Protein AF-0000000069048317 (afdb_homodimer)

pLDDT: mean 84.43, std 15.46, range [30.78, 97.06]

Radius of gyration: 17.24 Å; Cα contacts (8 Å, |Δi|>4): 471; chains: 2; bounding box: 39×53×49 Å

Organism: Acyrthosiphon pisum (NCBI:txid7029)

Structure (mmCIF, N/CA/C/O backbone):
data_AF-0000000069048317-model_v1
#
loop_
_entity.id
_entity.type
_entity.pdbx_description
1 polymer 'Endonuclease/exonuclease/phosphatase domain-containing protein'
#
loop_
_atom_site.group_PDB
_atom_site.id
_atom_site.type_symbol
_atom_site.label_atom_id
_atom_site.label_alt_id
_atom_site.label_comp_id
_atom_site.label_asym_id
_atom_site.label_entity_id
_atom_site.label_seq_id
_atom_site.pdbx_PDB_ins_code
_atom_site.Cartn_x
_atom_site.Cartn_y
_atom_site.Cartn_z
_atom_site.occupancy
_atom_site.B_iso_or_equiv
_atom_site.auth_seq_id
_atom_site.auth_comp_id
_atom_site.auth_asym_id
_atom_site.auth_atom_id
_atom_site.pdbx_PDB_model_num
ATOM 1 N N . MET A 1 1 ? -3.42 31.906 -7.789 1 30.78 1 MET A N 1
ATOM 2 C CA . MET A 1 1 ? -3.174 31.062 -6.625 1 30.78 1 MET A CA 1
ATOM 3 C C . MET A 1 1 ? -3.082 29.594 -7.023 1 30.78 1 MET A C 1
ATOM 5 O O . MET A 1 1 ? -4.027 29.047 -7.594 1 30.78 1 MET A O 1
ATOM 9 N N . LEU A 1 2 ? -1.95 29.141 -7.297 1 37.88 2 LEU A N 1
ATOM 10 C CA . LEU A 1 2 ? -1.742 27.797 -7.855 1 37.88 2 LEU A CA 1
ATOM 11 C C . LEU A 1 2 ? -2.385 26.734 -6.977 1 37.88 2 LEU A C 1
ATOM 13 O O . LEU A 1 2 ? -2.453 26.891 -5.754 1 37.88 2 LEU A O 1
ATOM 17 N N . PRO A 1 3 ? -3.189 26.047 -7.586 1 45 3 PRO A N 1
ATOM 18 C CA . PRO A 1 3 ? -3.869 25.047 -6.758 1 45 3 PRO A CA 1
ATOM 19 C C . PRO A 1 3 ? -2.908 24.266 -5.863 1 45 3 PRO A C 1
ATOM 21 O O . PRO A 1 3 ? -1.79 23.953 -6.277 1 45 3 PRO A O 1
ATOM 24 N N . THR A 1 4 ? -2.553 24.719 -4.703 1 49.53 4 THR A N 1
ATOM 25 C CA . THR A 1 4 ? -1.753 24.031 -3.701 1 49.53 4 THR A CA 1
ATOM 26 C C . THR A 1 4 ? -2.223 22.578 -3.543 1 49.53 4 THR A C 1
ATOM 28 O O . THR A 1 4 ? -3.424 22.328 -3.453 1 49.53 4 THR A O 1
ATOM 31 N N . PRO A 1 5 ? -1.357 21.734 -3.982 1 54.03 5 PRO A N 1
ATOM 32 C CA . PRO A 1 5 ? -1.819 20.359 -3.795 1 54.03 5 PRO A CA 1
ATOM 33 C C . PRO A 1 5 ? -2.506 20.141 -2.449 1 54.03 5 PRO A C 1
ATOM 35 O O . PRO A 1 5 ? -2.09 20.719 -1.44 1 54.03 5 PRO A O 1
ATOM 38 N N . GLN A 1 6 ? -3.768 19.719 -2.453 1 61.25 6 GLN A N 1
ATOM 39 C CA . GLN A 1 6 ? -4.684 19.812 -1.321 1 61.25 6 GLN A CA 1
ATOM 40 C C . GLN A 1 6 ? -4.352 18.75 -0.263 1 61.25 6 GLN A C 1
ATOM 42 O O . GLN A 1 6 ? -4.574 18.984 0.929 1 61.25 6 GLN A O 1
ATOM 47 N N . CYS A 1 7 ? -3.662 17.547 -0.736 1 73.31 7 CYS A N 1
ATOM 48 C CA . CYS A 1 7 ? -3.422 16.562 0.317 1 73.31 7 CYS A CA 1
ATOM 49 C C . CYS A 1 7 ? -2.238 15.672 -0.03 1 73.31 7 CYS A C 1
ATOM 51 O O . CYS A 1 7 ? -1.955 15.438 -1.206 1 73.31 7 CYS A O 1
ATOM 53 N N . PRO A 1 8 ? -1.412 15.406 0.963 1 83.31 8 PRO A N 1
ATOM 54 C CA . PRO A 1 8 ? -0.401 14.383 0.702 1 83.31 8 PRO A CA 1
ATOM 55 C C . PRO A 1 8 ? -0.992 13.109 0.092 1 83.31 8 PRO A C 1
ATOM 57 O O . PRO A 1 8 ? -2.123 12.734 0.413 1 83.31 8 PRO A O 1
ATOM 60 N N . THR A 1 9 ? -0.232 12.555 -0.862 1 90.31 9 THR A N 1
ATOM 61 C CA . THR A 1 9 ? -0.657 11.32 -1.502 1 90.31 9 THR A CA 1
ATOM 62 C C . THR A 1 9 ? 0.392 10.227 -1.314 1 90.31 9 THR A C 1
ATOM 64 O O . THR A 1 9 ? 1.592 10.484 -1.439 1 90.31 9 THR A O 1
ATOM 67 N N . VAL A 1 10 ? -0.041 9.047 -1.052 1 92.62 10 VAL A N 1
ATOM 68 C CA . VAL A 1 10 ? 0.79 7.848 -0.959 1 92.62 10 VAL A CA 1
ATOM 69 C C . VAL A 1 10 ? 0.433 6.883 -2.088 1 92.62 10 VAL A C 1
ATOM 71 O O . VAL A 1 10 ? -0.739 6.551 -2.283 1 92.62 10 VAL A O 1
ATOM 74 N N . TYR A 1 11 ? 1.408 6.48 -2.871 1 93.88 11 TYR A N 1
ATOM 75 C CA . TYR A 1 11 ? 1.241 5.469 -3.908 1 93.88 11 TYR A CA 1
ATOM 76 C C . TYR A 1 11 ? 1.805 4.125 -3.457 1 93.88 11 TYR A C 1
ATOM 78 O O . TYR A 1 11 ? 2.973 4.035 -3.072 1 93.88 11 TYR A O 1
ATOM 86 N N . VAL A 1 12 ? 0.953 3.178 -3.506 1 94.94 12 VAL A N 1
ATOM 87 C CA . VAL A 1 12 ? 1.392 1.88 -3.002 1 94.94 12 VAL A CA 1
ATOM 88 C C . VAL A 1 12 ? 0.921 0.773 -3.943 1 94.94 12 VAL A C 1
ATOM 90 O O . VAL A 1 12 ? -0.106 0.912 -4.609 1 94.94 12 VAL A O 1
ATOM 93 N N . GLY A 1 13 ? 1.701 -0.377 -3.898 1 92.25 13 GLY A N 1
ATOM 94 C CA . GLY A 1 13 ? 1.271 -1.545 -4.648 1 92.25 13 GLY A CA 1
ATOM 95 C C . GLY A 1 13 ? 2.408 -2.49 -4.984 1 92.25 13 GLY A C 1
ATOM 96 O O . GLY A 1 13 ? 3.568 -2.211 -4.672 1 92.25 13 GLY A O 1
ATOM 97 N N . ASP A 1 14 ? 2.002 -3.598 -5.488 1 91 14 ASP A N 1
ATOM 98 C CA . ASP A 1 14 ? 2.957 -4.535 -6.07 1 91 14 ASP A CA 1
ATOM 99 C C . ASP A 1 14 ? 3.344 -4.121 -7.488 1 91 14 ASP A C 1
ATOM 101 O O . ASP A 1 14 ? 2.613 -4.395 -8.438 1 91 14 ASP A O 1
ATOM 105 N N . PHE A 1 15 ? 4.41 -3.512 -7.707 1 91.69 15 PHE A N 1
ATOM 106 C CA . PHE A 1 15 ? 4.824 -2.971 -8.992 1 91.69 15 PHE A CA 1
ATOM 107 C C . PHE A 1 15 ? 5.613 -4.004 -9.789 1 91.69 15 PHE A C 1
ATOM 109 O O . PHE A 1 15 ? 5.77 -3.873 -11.008 1 91.69 15 PHE A O 1
ATOM 116 N N . ASN A 1 16 ? 6.145 -4.961 -9.117 1 89.75 16 ASN A N 1
ATOM 117 C CA . ASN A 1 16 ? 6.973 -5.988 -9.742 1 89.75 16 ASN A CA 1
ATOM 118 C C . ASN A 1 16 ? 8.055 -5.375 -10.625 1 89.75 16 ASN A C 1
ATOM 120 O O . ASN A 1 16 ? 8.273 -5.828 -11.75 1 89.75 16 ASN A O 1
ATOM 124 N N . SER A 1 17 ? 8.602 -4.34 -10.195 1 93.38 17 SER A N 1
ATOM 125 C CA . SER A 1 17 ? 9.68 -3.619 -10.859 1 93.38 17 SER A CA 1
ATOM 126 C C . SER A 1 17 ? 11.008 -3.811 -10.133 1 93.38 17 SER A C 1
ATOM 128 O O . SER A 1 17 ? 11.07 -3.719 -8.906 1 93.38 17 SER A O 1
ATOM 130 N N . HIS A 1 18 ? 11.992 -4.066 -10.938 1 95.25 18 HIS A N 1
ATOM 131 C CA . HIS A 1 18 ? 13.289 -4.301 -10.32 1 95.25 18 HIS A CA 1
ATOM 132 C C . HIS A 1 18 ? 14.203 -3.092 -10.477 1 95.25 18 HIS A C 1
ATOM 134 O O . HIS A 1 18 ? 14.328 -2.543 -11.578 1 95.25 18 HIS A O 1
ATOM 140 N N . SER A 1 19 ? 14.844 -2.666 -9.375 1 97.06 19 SER A N 1
ATOM 141 C CA . SER A 1 19 ? 15.805 -1.565 -9.359 1 97.06 19 SER A CA 1
ATOM 142 C C . SER A 1 19 ? 16.781 -1.7 -8.195 1 97.06 19 SER A C 1
ATOM 144 O O . SER A 1 19 ? 16.406 -2.162 -7.113 1 97.06 19 SER A O 1
ATOM 146 N N . THR A 1 20 ? 17.938 -1.242 -8.398 1 96.69 20 THR A N 1
ATOM 147 C CA . THR A 1 20 ? 18.922 -1.221 -7.32 1 96.69 20 THR A CA 1
ATOM 148 C C . THR A 1 20 ? 18.531 -0.203 -6.254 1 96.69 20 THR A C 1
ATOM 150 O O . THR A 1 20 ? 18.984 -0.286 -5.109 1 96.69 20 THR A O 1
ATOM 153 N N . ASN A 1 21 ? 17.672 0.688 -6.621 1 96 21 ASN A N 1
ATOM 154 C CA . ASN A 1 21 ? 17.219 1.71 -5.688 1 96 21 ASN A CA 1
ATOM 155 C C . ASN A 1 21 ? 16.391 1.103 -4.559 1 96 21 ASN A C 1
ATOM 157 O O . ASN A 1 21 ? 16.203 1.726 -3.51 1 96 21 ASN A O 1
ATOM 161 N N . TRP A 1 22 ? 15.859 -0.033 -4.863 1 97.06 22 TRP A N 1
ATOM 162 C CA . TRP A 1 22 ? 15.117 -0.686 -3.795 1 97.06 22 TRP A CA 1
ATOM 163 C C . TRP A 1 22 ? 15.516 -2.15 -3.664 1 97.06 22 TRP A C 1
ATOM 165 O O . TRP A 1 22 ? 14.664 -3.027 -3.527 1 97.06 22 TRP A O 1
ATOM 175 N N . GLY A 1 23 ? 16.734 -2.434 -3.75 1 95.06 23 GLY A N 1
ATOM 176 C CA . GLY A 1 23 ? 17.344 -3.619 -3.174 1 95.06 23 GLY A CA 1
ATOM 177 C C . GLY A 1 23 ? 17.625 -4.703 -4.195 1 95.06 23 GLY A C 1
ATOM 178 O O . GLY A 1 23 ? 18.203 -5.738 -3.867 1 95.06 23 GLY A O 1
ATOM 179 N N . TYR A 1 24 ? 17.219 -4.535 -5.422 1 95.81 24 TYR A N 1
ATOM 180 C CA . TYR A 1 24 ? 17.562 -5.539 -6.426 1 95.81 24 TYR A CA 1
ATOM 181 C C . TYR A 1 24 ? 19 -5.367 -6.91 1 95.81 24 TYR A C 1
ATOM 183 O O . TYR A 1 24 ? 19.562 -4.281 -6.805 1 95.81 24 TYR A O 1
ATOM 191 N N . THR A 1 25 ? 19.516 -6.504 -7.426 1 95.19 25 THR A N 1
ATOM 192 C CA . THR A 1 25 ? 20.891 -6.469 -7.918 1 95.19 25 THR A CA 1
ATOM 193 C C . THR A 1 25 ? 20.938 -5.977 -9.359 1 95.19 25 THR A C 1
ATOM 195 O O . THR A 1 25 ? 21.984 -5.566 -9.852 1 95.19 25 THR A O 1
ATOM 198 N N . THR A 1 26 ? 19.781 -6.047 -10.031 1 95.38 26 THR A N 1
ATOM 199 C CA . THR A 1 26 ? 19.688 -5.629 -11.422 1 95.38 26 THR A CA 1
ATOM 200 C C . THR A 1 26 ? 18.5 -4.688 -11.625 1 95.38 26 THR A C 1
ATOM 202 O O . THR A 1 26 ? 17.609 -4.609 -10.781 1 95.38 26 THR A O 1
ATOM 205 N N . GLU A 1 27 ? 18.656 -3.967 -12.781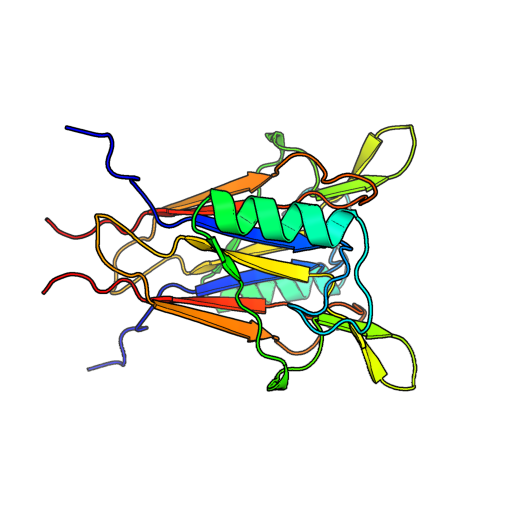 1 95.5 27 GLU A N 1
ATOM 206 C CA . GLU A 1 27 ? 17.547 -3.107 -13.211 1 95.5 27 GLU A CA 1
ATOM 207 C C . GLU A 1 27 ? 16.75 -3.754 -14.336 1 95.5 27 GLU A C 1
ATOM 209 O O . GLU A 1 27 ? 17.312 -4.469 -15.172 1 95.5 27 GLU A O 1
ATOM 214 N N . ASN A 1 28 ? 15.445 -3.588 -14.266 1 94.81 28 ASN A N 1
ATOM 215 C CA . ASN A 1 28 ? 14.664 -3.852 -15.469 1 94.81 28 ASN A CA 1
ATOM 216 C C . ASN A 1 28 ? 13.984 -2.584 -15.992 1 94.81 28 ASN A C 1
ATOM 218 O O . ASN A 1 28 ? 14.062 -1.531 -15.352 1 94.81 28 ASN A O 1
ATOM 222 N N . GLU A 1 29 ? 13.469 -2.672 -17.188 1 93.88 29 GLU A N 1
ATOM 223 C CA . GLU A 1 29 ? 12.867 -1.506 -17.828 1 93.88 29 GLU A CA 1
ATOM 224 C C . GLU A 1 29 ? 11.758 -0.914 -16.953 1 93.88 29 GLU A C 1
ATOM 226 O O . GLU A 1 29 ? 11.641 0.308 -16.828 1 93.88 29 GLU A O 1
ATOM 231 N N . ASP A 1 30 ? 10.984 -1.747 -16.375 1 93.06 30 ASP A N 1
ATOM 232 C CA . ASP A 1 30 ? 9.891 -1.291 -15.539 1 93.06 30 ASP A CA 1
ATOM 233 C C . ASP A 1 30 ? 10.406 -0.523 -14.32 1 93.06 30 ASP A C 1
ATOM 235 O O . ASP A 1 30 ? 9.828 0.491 -13.93 1 93.06 30 ASP A O 1
ATOM 239 N N . GLY A 1 31 ? 11.453 -1.013 -13.742 1 95.12 31 GLY A N 1
ATOM 240 C CA . GLY A 1 31 ? 12.062 -0.32 -12.617 1 95.12 31 GLY A CA 1
ATOM 241 C C . GLY A 1 31 ? 12.578 1.06 -12.977 1 95.12 31 GLY A C 1
ATOM 242 O O . GLY A 1 31 ? 12.383 2.02 -12.227 1 95.12 31 GLY A O 1
ATOM 243 N N . GLU A 1 32 ? 13.203 1.118 -14.117 1 95.69 32 GLU A N 1
ATOM 244 C CA . GLU A 1 32 ? 13.719 2.4 -14.586 1 95.69 32 GLU A CA 1
ATOM 245 C C . GLU A 1 32 ? 12.586 3.4 -14.82 1 95.69 32 GLU A C 1
ATOM 247 O O . GLU A 1 32 ? 12.688 4.562 -14.43 1 95.69 32 GLU A O 1
ATOM 252 N N . ARG A 1 33 ? 11.594 2.939 -15.383 1 93.5 33 ARG A N 1
ATOM 253 C CA . ARG A 1 33 ? 10.445 3.799 -15.672 1 93.5 33 ARG A CA 1
ATOM 254 C C . ARG A 1 33 ? 9.773 4.258 -14.391 1 93.5 33 ARG A C 1
ATOM 256 O O . ARG A 1 33 ? 9.391 5.426 -14.266 1 93.5 33 ARG A O 1
ATOM 263 N N . LEU A 1 34 ? 9.633 3.297 -13.531 1 94.12 34 LEU A N 1
ATOM 264 C CA . LEU A 1 34 ? 8.984 3.615 -12.266 1 94.12 34 LEU A CA 1
ATOM 265 C C . LEU A 1 34 ? 9.797 4.648 -11.484 1 94.12 34 LEU A C 1
ATOM 267 O O . LEU A 1 34 ? 9.234 5.594 -10.93 1 94.12 34 LEU A O 1
ATOM 271 N N . PHE A 1 35 ? 11.078 4.504 -11.453 1 95.69 35 PHE A N 1
ATOM 272 C CA . PHE A 1 35 ? 11.93 5.445 -10.742 1 95.69 35 PHE A CA 1
ATOM 273 C C . PHE A 1 35 ? 11.883 6.824 -11.391 1 95.69 35 PHE A C 1
ATOM 275 O O . PHE A 1 35 ? 11.812 7.84 -10.703 1 95.69 35 PHE A O 1
ATOM 282 N N . SER A 1 36 ? 11.938 6.84 -12.656 1 95 36 SER A N 1
ATOM 283 C CA . SER A 1 36 ? 11.828 8.102 -13.383 1 95 36 SER A CA 1
ATOM 284 C C . SER A 1 36 ? 10.5 8.789 -13.117 1 95 36 SER A C 1
ATOM 286 O O . SER A 1 36 ? 10.453 10 -12.906 1 95 36 SER A O 1
ATOM 288 N N . TRP A 1 37 ? 9.438 7.977 -13.188 1 93.12 37 TRP A N 1
ATOM 289 C CA . TRP A 1 37 ? 8.109 8.508 -12.891 1 93.12 37 TRP A CA 1
ATOM 290 C C . TRP A 1 37 ? 8.07 9.125 -11.5 1 93.12 37 TRP A C 1
ATOM 292 O O . TRP A 1 37 ? 7.555 10.234 -11.32 1 93.12 37 TRP A O 1
ATOM 302 N N . ALA A 1 38 ? 8.586 8.477 -10.508 1 94.12 38 ALA A N 1
ATOM 303 C CA . ALA A 1 38 ? 8.602 8.969 -9.133 1 94.12 38 ALA A CA 1
ATOM 304 C C . ALA A 1 38 ? 9.391 10.273 -9.031 1 94.12 38 ALA A C 1
ATOM 306 O O . ALA A 1 38 ? 8.969 11.211 -8.359 1 94.12 38 ALA A O 1
ATOM 307 N N . THR A 1 39 ? 10.492 10.305 -9.711 1 93.31 39 THR A N 1
ATOM 308 C CA . THR A 1 39 ? 11.359 11.477 -9.688 1 93.31 39 THR A CA 1
ATOM 309 C C . THR A 1 39 ? 10.672 12.672 -10.344 1 93.31 39 THR A C 1
ATOM 311 O O . THR A 1 39 ? 10.641 13.766 -9.773 1 93.31 39 THR A O 1
ATOM 314 N N . LEU A 1 40 ? 10.117 12.414 -11.438 1 92.12 40 LEU A N 1
ATOM 315 C CA . LEU A 1 40 ? 9.445 13.469 -12.195 1 92.12 40 LEU A CA 1
ATOM 316 C C . LEU A 1 40 ? 8.273 14.039 -11.406 1 92.12 40 LEU A C 1
ATOM 318 O O . LEU A 1 40 ? 7.992 15.234 -11.484 1 92.12 40 LEU A O 1
ATOM 322 N N . ASN A 1 41 ? 7.609 13.242 -10.633 1 89.44 41 ASN A N 1
ATOM 323 C CA . ASN A 1 41 ? 6.438 13.664 -9.875 1 89.44 41 ASN A CA 1
ATOM 324 C C . ASN A 1 41 ? 6.805 14.062 -8.453 1 89.44 41 ASN A C 1
ATOM 326 O O . ASN A 1 41 ? 5.926 14.273 -7.613 1 89.44 41 ASN A O 1
ATOM 330 N N . ARG A 1 42 ? 8.078 14.133 -8.117 1 88.44 42 ARG A N 1
ATOM 331 C CA . ARG A 1 42 ? 8.594 14.578 -6.824 1 88.44 42 ARG A CA 1
ATOM 332 C C . ARG A 1 42 ? 8.07 13.695 -5.695 1 88.44 42 ARG A C 1
ATOM 334 O O . ARG A 1 42 ? 7.625 14.203 -4.66 1 88.44 42 ARG A O 1
ATOM 341 N N . LEU A 1 43 ? 8.125 12.383 -5.992 1 92.69 43 LEU A N 1
ATOM 342 C CA . LEU A 1 43 ? 7.719 11.398 -4.988 1 92.69 43 LEU A CA 1
ATOM 343 C C . LEU A 1 43 ? 8.938 10.805 -4.293 1 92.69 43 LEU A C 1
ATOM 345 O O . LEU A 1 43 ? 9.969 10.562 -4.93 1 92.69 43 LEU A O 1
ATOM 349 N N . HIS A 1 44 ? 8.773 10.609 -3.053 1 93.88 44 HIS A N 1
ATOM 350 C CA . HIS A 1 44 ? 9.828 9.984 -2.262 1 93.88 44 HIS A CA 1
ATOM 351 C C . HIS A 1 44 ? 9.562 8.5 -2.061 1 93.88 44 HIS A C 1
ATOM 353 O O . HIS A 1 44 ? 8.469 8.109 -1.645 1 93.88 44 HIS A O 1
ATOM 359 N N . LEU A 1 45 ? 10.516 7.703 -2.434 1 96.12 45 LEU A N 1
ATOM 360 C CA . LEU A 1 45 ? 10.445 6.262 -2.221 1 96.12 45 LEU A CA 1
ATOM 361 C C . LEU A 1 45 ? 10.719 5.914 -0.761 1 96.12 45 LEU A C 1
ATOM 363 O O . LEU A 1 45 ? 11.75 6.305 -0.208 1 96.12 45 LEU A O 1
ATOM 367 N N . LEU A 1 46 ? 9.797 5.203 -0.157 1 95.06 46 LEU A N 1
ATOM 368 C CA . LEU A 1 46 ? 10.008 4.703 1.197 1 95.06 46 LEU A CA 1
ATOM 369 C C . LEU A 1 46 ? 10.648 3.316 1.174 1 95.06 46 LEU A C 1
ATOM 371 O O . LEU A 1 46 ? 9.938 2.307 1.09 1 95.06 46 LEU A O 1
ATOM 375 N N . TYR A 1 47 ? 11.922 3.293 1.213 1 95.88 47 TYR A N 1
ATOM 376 C CA . TYR A 1 47 ? 12.672 2.041 1.19 1 95.88 47 TYR A CA 1
ATOM 377 C C . TYR A 1 47 ? 13.82 2.074 2.189 1 95.88 47 TYR A C 1
ATOM 379 O O . TYR A 1 47 ? 14.586 3.037 2.229 1 95.88 47 TYR A O 1
ATOM 387 N N . ASP A 1 48 ? 13.852 1.122 3.012 1 95.62 48 ASP A N 1
ATOM 388 C CA . ASP A 1 48 ? 14.922 0.905 3.977 1 95.62 48 ASP A CA 1
ATOM 389 C C . ASP A 1 48 ? 15.445 -0.528 3.904 1 95.62 48 ASP A C 1
ATOM 391 O O . ASP A 1 48 ? 14.766 -1.464 4.324 1 95.62 48 ASP A O 1
ATOM 395 N N . ALA A 1 49 ? 16.641 -0.74 3.418 1 93.88 49 ALA A N 1
ATOM 396 C CA . ALA A 1 49 ? 17.234 -2.061 3.213 1 93.88 49 ALA A CA 1
ATOM 397 C C . ALA A 1 49 ? 17.328 -2.83 4.527 1 93.88 49 ALA A C 1
ATOM 399 O O . ALA A 1 49 ? 17.312 -4.062 4.535 1 93.88 49 ALA A O 1
ATOM 400 N N . LYS A 1 50 ? 17.375 -2.119 5.578 1 95.12 50 LYS A N 1
ATOM 401 C CA . LYS A 1 50 ? 17.531 -2.754 6.887 1 95.12 50 LYS A CA 1
ATOM 402 C C . LYS A 1 50 ? 16.281 -3.525 7.281 1 95.12 50 LYS A C 1
ATOM 404 O O . LYS A 1 50 ? 16.328 -4.391 8.164 1 95.12 50 LYS A O 1
ATOM 409 N N . GLN A 1 51 ? 15.203 -3.217 6.66 1 94.75 51 GLN A N 1
ATOM 410 C CA . GLN A 1 51 ? 13.938 -3.832 7.051 1 94.75 51 GLN A CA 1
ATOM 411 C C . GLN A 1 51 ? 13.695 -5.125 6.273 1 94.75 51 GLN A C 1
ATOM 413 O O . GLN A 1 51 ? 12.742 -5.852 6.555 1 94.75 51 GLN A O 1
ATOM 418 N N . GLY A 1 52 ? 14.492 -5.391 5.266 1 91.38 52 GLY A N 1
ATOM 419 C CA . GLY A 1 52 ? 14.266 -6.562 4.434 1 91.38 52 GLY A CA 1
ATOM 420 C C . GLY A 1 52 ? 13.266 -6.32 3.322 1 91.38 52 GLY A C 1
ATOM 421 O O . GLY A 1 52 ? 12.969 -5.172 2.988 1 91.38 52 GLY A O 1
ATOM 422 N N . GLY A 1 53 ? 12.773 -7.395 2.689 1 93 53 GLY A N 1
ATOM 423 C CA . GLY A 1 53 ? 11.875 -7.293 1.553 1 93 53 GLY A CA 1
ATOM 424 C C . GLY A 1 53 ? 10.414 -7.453 1.931 1 93 53 GLY A C 1
ATOM 425 O O . GLY A 1 53 ? 10.102 -7.863 3.051 1 93 53 GLY A O 1
ATOM 426 N N . THR A 1 54 ? 9.586 -7.09 1.046 1 93.75 54 THR A N 1
ATOM 427 C CA . THR A 1 54 ? 8.148 -7.156 1.281 1 93.75 54 THR A CA 1
ATOM 428 C C . THR A 1 54 ? 7.586 -8.492 0.812 1 93.75 54 THR A C 1
ATOM 430 O O . THR A 1 54 ? 6.418 -8.797 1.059 1 93.75 54 THR A O 1
ATOM 433 N N . PHE A 1 55 ? 8.359 -9.219 0.123 1 92.31 55 PHE A N 1
ATOM 434 C CA . PHE A 1 55 ? 7.984 -10.547 -0.347 1 92.31 55 PHE A CA 1
ATOM 435 C C . PHE A 1 55 ? 9.047 -11.57 0.026 1 92.31 55 PHE A C 1
ATOM 437 O O . PHE A 1 55 ? 10.234 -11.383 -0.276 1 92.31 55 PHE A O 1
ATOM 444 N N . VAL A 1 56 ? 8.656 -12.609 0.641 1 87.94 56 VAL A N 1
ATOM 445 C CA . VAL A 1 56 ? 9.625 -13.617 1.079 1 87.94 56 VAL A CA 1
ATOM 446 C C . VAL A 1 56 ? 9.297 -14.961 0.43 1 87.94 56 VAL A C 1
ATOM 448 O O . VAL A 1 56 ? 8.18 -15.469 0.562 1 87.94 56 VAL A O 1
ATOM 451 N N . PHE A 1 57 ? 10.312 -15.375 -0.339 1 80.25 57 PHE A N 1
ATOM 452 C CA . PHE A 1 57 ? 10.133 -16.656 -1.021 1 80.25 57 PHE A CA 1
ATOM 453 C C . PHE A 1 57 ? 10.844 -17.781 -0.27 1 80.25 57 PHE A C 1
ATOM 455 O O . PHE A 1 57 ? 12.008 -17.641 0.099 1 80.25 57 PHE A O 1
ATOM 462 N N . GLY A 1 58 ? 10.172 -18.875 -0.283 1 70.94 58 GLY A N 1
ATOM 463 C CA . GLY A 1 58 ? 10.727 -20.172 0.065 1 70.94 58 GLY A CA 1
ATOM 464 C C . GLY A 1 58 ? 11.242 -20.25 1.489 1 70.94 58 GLY A C 1
ATOM 465 O O . GLY A 1 58 ? 11.109 -19.281 2.25 1 70.94 58 GLY A O 1
ATOM 466 N N . ARG A 1 59 ? 11.82 -21.391 1.764 1 65 59 ARG A N 1
ATOM 467 C CA . ARG A 1 59 ? 12.375 -21.828 3.047 1 65 59 ARG A CA 1
ATOM 468 C C . ARG A 1 59 ? 13.641 -21.047 3.385 1 65 59 ARG A C 1
ATOM 470 O O . ARG A 1 59 ? 13.938 -20.812 4.559 1 65 59 ARG A O 1
ATOM 477 N N . TRP A 1 60 ? 14.219 -20.547 2.27 1 66.19 60 TRP A N 1
ATOM 478 C CA . TRP A 1 60 ? 15.523 -19.953 2.535 1 66.19 60 TRP A CA 1
ATOM 479 C C . TRP A 1 60 ? 15.375 -18.469 2.889 1 66.19 60 TRP A C 1
ATOM 481 O O . TRP A 1 60 ? 16.359 -17.812 3.244 1 66.19 60 TRP A O 1
ATOM 491 N N . GLY A 1 61 ? 14.25 -17.922 2.754 1 72.25 61 GLY A N 1
ATOM 492 C CA . GLY A 1 61 ? 13.992 -16.594 3.271 1 72.25 61 GLY A CA 1
ATOM 493 C C . GLY A 1 61 ? 14.43 -15.492 2.328 1 72.25 61 GLY A C 1
ATOM 494 O O . GLY A 1 61 ? 14.844 -14.414 2.771 1 72.25 61 GLY A O 1
ATOM 495 N N . ILE A 1 62 ? 14.68 -15.914 0.971 1 83.81 62 ILE A N 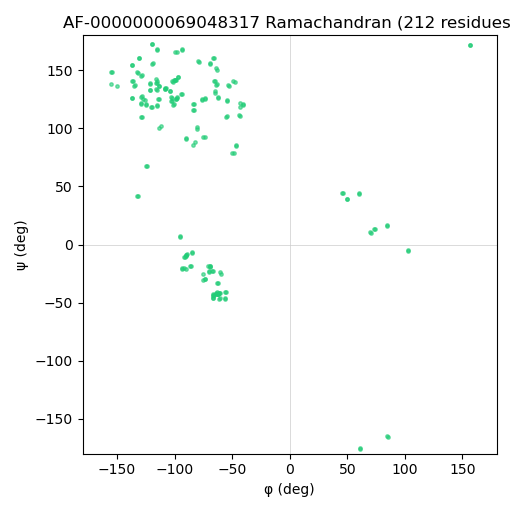1
ATOM 496 C CA . ILE A 1 62 ? 15.047 -14.852 0.044 1 83.81 62 ILE A CA 1
ATOM 497 C C . ILE A 1 62 ? 13.898 -13.852 -0.078 1 83.81 62 ILE A C 1
ATOM 499 O O . ILE A 1 62 ? 12.75 -14.242 -0.302 1 83.81 62 ILE A O 1
ATOM 503 N N . ALA A 1 63 ? 14.336 -12.57 0.185 1 90.81 63 ALA A N 1
ATOM 504 C CA . ALA A 1 63 ? 13.305 -11.531 0.206 1 90.81 63 ALA A CA 1
ATOM 505 C C . ALA A 1 63 ? 13.516 -10.523 -0.919 1 90.81 63 ALA A C 1
ATOM 507 O O . ALA A 1 63 ? 14.656 -10.172 -1.241 1 90.81 63 ALA A O 1
ATOM 508 N N . THR A 1 64 ? 12.492 -10.195 -1.626 1 93.38 64 THR A N 1
ATOM 509 C CA . THR A 1 64 ? 12.492 -9.125 -2.617 1 93.38 64 THR A CA 1
ATOM 510 C C . THR A 1 64 ? 11.477 -8.047 -2.25 1 93.38 64 THR A C 1
ATOM 512 O O . THR A 1 64 ? 10.758 -8.18 -1.26 1 93.38 64 THR A O 1
ATOM 515 N N . THR A 1 65 ? 11.531 -6.965 -3.031 1 94.19 65 THR A N 1
ATOM 516 C CA . THR A 1 65 ? 10.695 -5.828 -2.67 1 94.19 65 THR A CA 1
ATOM 517 C C . THR A 1 65 ? 9.789 -5.43 -3.834 1 94.19 65 THR A C 1
ATOM 519 O O . THR A 1 65 ? 9.906 -4.324 -4.363 1 94.19 65 THR A O 1
ATOM 522 N N . PRO A 1 66 ? 8.883 -6.262 -4.156 1 92.81 66 PRO A N 1
ATOM 523 C CA . PRO A 1 66 ? 7.973 -5.883 -5.242 1 92.81 66 PRO A CA 1
ATOM 524 C C . PRO A 1 66 ? 6.961 -4.82 -4.824 1 92.81 66 PRO A C 1
ATOM 526 O O . PRO A 1 66 ? 6.465 -4.07 -5.668 1 92.81 66 PRO A O 1
ATOM 529 N N . ASP A 1 67 ? 6.598 -4.828 -3.527 1 93 67 ASP A N 1
ATOM 530 C CA . ASP A 1 67 ? 5.676 -3.84 -2.98 1 93 67 ASP A CA 1
ATOM 531 C C . ASP A 1 67 ? 6.406 -2.553 -2.607 1 93 67 ASP A C 1
ATOM 533 O O . ASP A 1 67 ? 7.293 -2.562 -1.749 1 93 67 ASP A O 1
ATOM 537 N N . LEU A 1 68 ? 6.043 -1.491 -3.299 1 95.38 68 LEU A N 1
ATOM 538 C CA . LEU A 1 68 ? 6.73 -0.222 -3.08 1 95.38 68 LEU A CA 1
ATOM 539 C C . LEU A 1 68 ? 5.75 0.847 -2.6 1 95.38 68 LEU A C 1
ATOM 541 O O . LEU A 1 68 ? 4.543 0.726 -2.807 1 95.38 68 LEU A O 1
ATOM 545 N N . CYS A 1 69 ? 6.305 1.813 -1.921 1 95.94 69 CYS A N 1
ATOM 546 C CA . CYS A 1 69 ? 5.57 2.967 -1.419 1 95.94 69 CYS A CA 1
ATOM 547 C C . CYS A 1 69 ? 6.258 4.27 -1.813 1 95.94 69 CYS A C 1
ATOM 549 O O . CYS A 1 69 ? 7.445 4.453 -1.54 1 95.94 69 CYS A O 1
ATOM 551 N N . PHE A 1 70 ? 5.559 5.078 -2.504 1 95.12 70 PHE A N 1
ATOM 552 C CA . PHE A 1 70 ? 6.008 6.422 -2.854 1 95.12 70 PHE A CA 1
ATOM 553 C C . PHE A 1 70 ? 5.113 7.477 -2.215 1 95.12 70 PHE A C 1
ATOM 555 O O . PHE A 1 70 ? 3.891 7.316 -2.166 1 95.12 70 PHE A O 1
ATOM 562 N N . VAL A 1 71 ? 5.691 8.531 -1.707 1 93 71 VAL A N 1
ATOM 563 C CA . VAL A 1 71 ? 4.91 9.539 -1.009 1 93 71 VAL A CA 1
ATOM 564 C C . VAL A 1 71 ? 5.285 10.93 -1.521 1 93 71 VAL A C 1
ATOM 566 O O . VAL A 1 71 ? 6.438 11.172 -1.885 1 93 71 VAL A O 1
ATOM 569 N N . THR A 1 72 ? 4.238 11.805 -1.494 1 89.56 72 THR A N 1
ATOM 570 C CA . THR A 1 72 ? 4.547 13.203 -1.785 1 89.56 72 THR A CA 1
ATOM 571 C C . THR A 1 72 ? 5.449 13.797 -0.707 1 89.56 72 THR A C 1
ATOM 573 O O . THR A 1 72 ? 5.293 13.492 0.477 1 89.56 72 THR A O 1
ATOM 576 N N . THR A 1 73 ? 6.367 14.594 -1.118 1 77.69 73 THR A N 1
ATOM 577 C CA . THR A 1 73 ? 7.391 15.102 -0.211 1 77.69 73 THR A CA 1
ATOM 578 C C . THR A 1 73 ? 6.977 16.453 0.371 1 77.69 73 THR A C 1
ATOM 580 O O . THR A 1 73 ? 7.52 16.875 1.392 1 77.69 73 THR A O 1
ATOM 583 N N . TYR A 1 74 ? 6.07 17.156 -0.289 1 75.5 74 TYR A N 1
ATOM 584 C CA . TYR A 1 74 ? 5.684 18.484 0.178 1 75.5 74 TYR A CA 1
ATOM 585 C C . TYR A 1 74 ? 4.172 18.656 0.143 1 75.5 74 TYR A C 1
ATOM 587 O O . TYR A 1 74 ? 3.492 18.047 -0.695 1 75.5 74 TYR A O 1
ATOM 595 N N . PHE A 1 75 ? 3.766 19.25 1.258 1 70.44 75 PHE A N 1
ATOM 596 C CA . PHE A 1 75 ? 2.383 19.719 1.314 1 70.44 75 PHE A CA 1
ATOM 597 C C . PHE A 1 75 ? 2.32 21.188 1.688 1 70.44 75 PHE A C 1
ATOM 599 O O . PHE A 1 75 ? 2.828 21.594 2.736 1 70.44 75 PHE A O 1
ATOM 606 N N . ARG A 1 76 ? 1.677 21.938 0.839 1 71.12 76 ARG A N 1
ATOM 607 C CA . ARG A 1 76 ? 1.621 23.375 1.038 1 71.12 76 ARG A CA 1
ATOM 608 C C . ARG A 1 76 ? 3 23.938 1.372 1 71.12 76 ARG A C 1
ATOM 610 O O . ARG A 1 76 ? 3.156 24.672 2.35 1 71.12 76 ARG A O 1
ATOM 617 N N . ASP A 1 77 ? 4.004 23.469 0.626 1 69.81 77 ASP A N 1
ATOM 618 C CA . ASP A 1 77 ? 5.383 23.938 0.711 1 69.81 77 ASP A CA 1
ATOM 619 C C . ASP A 1 77 ? 6.027 23.516 2.025 1 69.81 77 ASP A C 1
ATOM 621 O O . ASP A 1 77 ? 7.027 24.094 2.453 1 69.81 77 ASP A O 1
ATOM 625 N N . GLN A 1 78 ? 5.383 22.719 2.645 1 72.81 78 GLN A N 1
ATOM 626 C CA . GLN A 1 78 ? 5.969 22.141 3.854 1 72.81 78 GLN A CA 1
ATOM 627 C C . GLN A 1 78 ? 6.344 20.688 3.646 1 72.81 78 GLN A C 1
ATOM 629 O O . GLN A 1 78 ? 5.598 19.922 3.02 1 72.81 78 GLN A O 1
ATOM 634 N N . PRO A 1 79 ? 7.551 20.406 4.113 1 72.56 79 PRO A N 1
ATOM 635 C CA . PRO A 1 79 ? 7.949 19 3.996 1 72.56 79 PRO A CA 1
ATOM 636 C C . PRO A 1 79 ? 7.074 18.062 4.824 1 72.56 79 PRO A C 1
ATOM 638 O O . PRO A 1 79 ? 6.633 18.438 5.918 1 72.56 79 PRO A O 1
ATOM 641 N N . ILE A 1 80 ? 6.719 16.938 4.246 1 77.81 80 ILE A N 1
ATOM 642 C CA . ILE A 1 80 ? 5.973 15.906 4.957 1 77.81 80 ILE A CA 1
ATOM 643 C C . ILE A 1 80 ? 6.926 14.805 5.41 1 77.81 80 ILE A C 1
ATOM 645 O O . ILE A 1 80 ? 7.691 14.273 4.605 1 77.81 80 ILE A O 1
ATOM 649 N N . ARG A 1 81 ? 6.918 14.648 6.758 1 83.12 81 ARG A N 1
ATOM 650 C CA . ARG A 1 81 ? 7.715 13.539 7.266 1 83.12 81 ARG A CA 1
ATOM 651 C C . ARG A 1 81 ? 6.934 12.227 7.207 1 83.12 81 ARG A C 1
ATOM 653 O O . ARG A 1 81 ? 5.82 12.141 7.727 1 83.12 81 ARG A O 1
ATOM 660 N N . THR A 1 82 ? 7.516 11.328 6.488 1 88.69 82 THR A N 1
ATOM 661 C CA . THR A 1 82 ? 6.867 10.023 6.371 1 88.69 82 THR A CA 1
ATOM 662 C C . THR A 1 82 ? 7.852 8.898 6.684 1 88.69 82 THR A C 1
ATOM 664 O O . THR A 1 82 ? 9.062 9.055 6.496 1 88.69 82 THR A O 1
ATOM 667 N N . SER A 1 83 ? 7.375 7.887 7.27 1 91.19 83 SER A N 1
ATOM 668 C CA . SER A 1 83 ? 8.156 6.676 7.516 1 91.19 83 SER A CA 1
ATOM 669 C C . SER A 1 83 ? 7.344 5.422 7.195 1 91.19 83 SER A C 1
ATOM 671 O O . SER A 1 83 ? 6.129 5.398 7.395 1 91.19 83 SER A O 1
ATOM 673 N N . GLY A 1 84 ? 8.008 4.465 6.617 1 93.25 84 GLY A N 1
ATOM 674 C CA . GLY A 1 84 ? 7.406 3.174 6.316 1 93.25 84 GLY A CA 1
ATOM 675 C C . GLY A 1 84 ? 8.016 2.033 7.113 1 93.25 84 GLY A C 1
ATOM 676 O O . GLY A 1 84 ? 9.234 1.953 7.262 1 93.25 84 GLY A O 1
ATOM 677 N N . THR A 1 85 ? 7.191 1.163 7.625 1 95.19 85 THR A N 1
ATOM 678 C CA . THR A 1 85 ? 7.633 -0.007 8.375 1 95.19 85 THR A CA 1
ATOM 679 C C . THR A 1 85 ? 7.051 -1.284 7.777 1 95.19 85 THR A C 1
ATOM 681 O O . THR A 1 85 ? 5.832 -1.415 7.641 1 95.19 85 THR A O 1
ATOM 684 N N . ILE A 1 86 ? 7.926 -2.188 7.359 1 95.19 86 ILE A N 1
ATOM 685 C CA . ILE A 1 86 ? 7.469 -3.492 6.898 1 95.19 86 ILE A CA 1
ATOM 686 C C . ILE A 1 86 ? 7.031 -4.336 8.094 1 95.19 86 ILE A C 1
ATOM 688 O O . ILE A 1 86 ? 7.789 -4.512 9.047 1 95.19 86 ILE A O 1
ATOM 692 N N . LEU A 1 87 ? 5.855 -4.805 8.016 1 93.56 87 LEU A N 1
ATOM 693 C CA . LEU A 1 87 ? 5.297 -5.586 9.117 1 93.56 87 LEU A CA 1
ATOM 694 C C . LEU A 1 87 ? 5.523 -7.078 8.898 1 93.56 87 LEU A C 1
ATOM 696 O O . LEU A 1 87 ? 5.988 -7.488 7.828 1 93.56 87 LEU A O 1
ATOM 700 N N . HIS A 1 88 ? 5.281 -7.805 9.914 1 87.06 88 HIS A N 1
ATOM 701 C CA . HIS A 1 88 ? 5.352 -9.258 9.781 1 87.06 88 HIS A CA 1
ATOM 702 C C . HIS A 1 88 ? 4.215 -9.781 8.914 1 87.06 88 HIS A C 1
ATOM 704 O O . HIS A 1 88 ? 3.172 -9.141 8.797 1 87.06 88 HIS A O 1
ATOM 710 N N . ASN A 1 89 ? 4.512 -10.938 8.367 1 73.88 89 ASN A N 1
ATOM 711 C CA . ASN A 1 89 ? 3.529 -11.547 7.473 1 73.88 89 ASN A CA 1
ATOM 712 C C . ASN A 1 89 ? 2.254 -11.93 8.219 1 73.88 89 ASN A C 1
ATOM 714 O O . ASN A 1 89 ? 2.312 -12.367 9.375 1 73.88 89 ASN A O 1
ATOM 718 N N . PHE A 1 90 ? 1.156 -11.5 7.559 1 73.62 90 PHE A N 1
ATOM 719 C CA . PHE A 1 90 ? -0.073 -12.18 7.949 1 73.62 90 PHE A CA 1
ATOM 720 C C . PHE A 1 90 ? -0.013 -13.656 7.586 1 73.62 90 PHE A C 1
ATOM 722 O O . PHE A 1 90 ? 0.767 -14.055 6.719 1 73.62 90 PHE A O 1
ATOM 729 N N . PRO A 1 91 ? -0.688 -14.461 8.305 1 73.44 91 PRO A N 1
ATOM 730 C CA . PRO A 1 91 ? -0.638 -15.883 7.98 1 73.44 91 PRO A CA 1
ATOM 731 C C . PRO A 1 91 ? -0.986 -16.172 6.523 1 73.44 91 PRO A C 1
ATOM 733 O O . PRO A 1 91 ? -1.85 -15.508 5.945 1 73.44 91 PRO A O 1
ATOM 736 N N . ARG A 1 92 ? -0.259 -17.062 5.812 1 75 92 ARG A N 1
ATOM 737 C CA . ARG A 1 92 ? -0.513 -17.656 4.504 1 75 92 ARG A CA 1
ATOM 738 C C . ARG A 1 92 ? -0.288 -16.641 3.387 1 75 92 ARG A C 1
ATOM 740 O O . ARG A 1 92 ? -0.993 -16.656 2.377 1 75 92 ARG A O 1
ATOM 747 N N . THR A 1 93 ? 0.312 -15.555 3.691 1 76.38 93 THR A N 1
ATOM 748 C CA . THR A 1 93 ? 0.728 -14.68 2.604 1 76.38 93 THR A CA 1
ATOM 749 C C . THR A 1 93 ? 2.248 -14.57 2.547 1 76.38 93 THR A C 1
ATOM 751 O O . THR A 1 93 ? 2.924 -14.68 3.572 1 76.38 93 THR A O 1
ATOM 754 N N . GLN A 1 94 ? 2.773 -14.547 1.367 1 83.69 94 GLN A N 1
ATOM 755 C CA . GLN A 1 94 ? 4.207 -14.352 1.179 1 83.69 94 GLN A CA 1
ATOM 756 C C . GLN A 1 94 ? 4.562 -12.867 1.183 1 83.69 94 GLN A C 1
ATOM 758 O O . GLN A 1 94 ? 5.738 -12.508 1.198 1 83.69 94 GLN A O 1
ATOM 763 N N . HIS A 1 95 ? 3.549 -12.031 1.207 1 88.69 95 HIS A N 1
ATOM 764 C CA . HIS A 1 95 ? 3.779 -10.594 1.248 1 88.69 95 HIS A CA 1
ATOM 765 C C . HIS A 1 95 ? 3.701 -10.062 2.676 1 88.69 95 HIS A C 1
ATOM 767 O O . HIS A 1 95 ? 2.904 -10.547 3.48 1 88.69 95 HIS A O 1
ATOM 773 N N . LYS A 1 96 ? 4.496 -9.133 2.924 1 92.12 96 LYS A N 1
ATOM 774 C CA . LYS A 1 96 ? 4.453 -8.414 4.195 1 92.12 96 LYS A CA 1
ATOM 775 C C . LYS A 1 96 ? 3.785 -7.055 4.031 1 92.12 96 LYS A C 1
ATOM 777 O O . LYS A 1 96 ? 4.168 -6.27 3.162 1 92.12 96 LYS A O 1
ATOM 782 N N . PRO A 1 97 ? 2.777 -6.789 4.855 1 93.69 97 PRO A N 1
ATOM 783 C CA . PRO A 1 97 ? 2.186 -5.453 4.789 1 93.69 97 PRO A CA 1
ATOM 784 C C . PRO A 1 97 ? 3.145 -4.359 5.246 1 93.69 97 PRO A C 1
ATOM 786 O O . PRO A 1 97 ? 4.16 -4.648 5.887 1 93.69 97 PRO A O 1
ATOM 789 N N . VAL A 1 98 ? 2.848 -3.141 4.848 1 95.56 98 VAL A N 1
ATOM 790 C CA . VAL A 1 98 ? 3.648 -1.981 5.23 1 95.56 98 VAL A CA 1
ATOM 791 C C . VAL A 1 98 ? 2.773 -0.969 5.965 1 95.56 98 VAL A C 1
ATOM 793 O O . VAL A 1 98 ? 1.639 -0.708 5.559 1 95.56 98 VAL A O 1
ATOM 796 N N . ALA A 1 99 ? 3.26 -0.465 7.086 1 95.38 99 ALA A N 1
ATOM 797 C CA . ALA A 1 99 ? 2.654 0.654 7.805 1 95.38 99 ALA A CA 1
ATOM 798 C C . ALA A 1 99 ? 3.352 1.967 7.465 1 95.38 99 ALA A C 1
ATOM 800 O O . ALA A 1 99 ? 4.578 2.07 7.562 1 95.38 99 ALA A O 1
ATOM 801 N N . ILE A 1 100 ? 2.602 2.932 7.051 1 93.31 100 ILE A N 1
ATOM 802 C CA . ILE A 1 100 ? 3.152 4.227 6.668 1 93.31 100 ILE A CA 1
ATOM 803 C C . ILE A 1 100 ? 2.654 5.305 7.625 1 93.31 100 ILE A C 1
ATOM 805 O O . ILE A 1 100 ? 1.45 5.566 7.707 1 93.31 100 ILE A O 1
ATOM 809 N N . ASP A 1 101 ? 3.537 5.949 8.289 1 90.38 101 ASP A N 1
ATOM 810 C CA . ASP A 1 101 ? 3.227 7.066 9.18 1 90.38 101 ASP A CA 1
ATOM 811 C C . ASP A 1 101 ? 3.375 8.398 8.445 1 90.38 101 ASP A C 1
ATOM 813 O O . ASP A 1 101 ? 4.398 8.648 7.805 1 90.38 101 ASP A O 1
ATOM 817 N N . ILE A 1 102 ? 2.398 9.172 8.547 1 83.12 102 ILE A N 1
ATOM 818 C CA . ILE A 1 102 ? 2.412 10.469 7.879 1 83.12 102 ILE A CA 1
ATOM 819 C C . ILE A 1 102 ? 2.441 11.586 8.922 1 83.12 102 ILE A C 1
ATOM 821 O O . ILE A 1 102 ? 1.465 11.789 9.648 1 83.12 102 ILE A O 1
ATOM 825 N N . GLY A 1 103 ? 3.672 12.109 9.125 1 75.88 103 GLY A N 1
ATOM 826 C CA . GLY A 1 103 ? 3.844 13.195 10.07 1 75.88 103 GLY A CA 1
ATOM 827 C C . GLY A 1 103 ? 3.359 14.531 9.547 1 75.88 103 GLY A C 1
ATOM 828 O O . GLY A 1 103 ? 3.814 14.992 8.492 1 75.88 103 GLY A O 1
ATOM 829 N N . LEU A 1 104 ? 2.182 14.906 9.781 1 59.09 104 LEU A N 1
ATOM 830 C CA . LEU A 1 104 ? 1.699 16.219 9.375 1 59.09 104 LEU A CA 1
ATOM 831 C C . LEU A 1 104 ? 2.111 17.281 10.391 1 59.09 104 LEU A C 1
ATOM 833 O O . LEU A 1 104 ? 2.01 17.062 11.594 1 59.09 104 LEU A O 1
ATOM 837 N N . HIS A 1 105 ? 3.359 17.844 10.156 1 50.81 105 HIS A N 1
ATOM 838 C CA . HIS A 1 105 ? 3.637 18.969 11.039 1 50.81 105 HIS A CA 1
ATOM 839 C C . HIS A 1 105 ? 2.467 19.938 11.07 1 50.81 105 HIS A C 1
ATOM 841 O O . HIS A 1 105 ? 2.088 20.5 10.031 1 50.81 105 HIS A O 1
ATOM 847 N N . LEU A 1 106 ? 1.485 19.656 11.766 1 44.34 106 LEU A N 1
ATOM 848 C CA . LEU A 1 106 ? 0.509 20.734 11.953 1 44.34 106 LEU A CA 1
ATOM 849 C C . LEU A 1 106 ? 1.17 21.984 12.523 1 44.34 106 LEU A C 1
ATOM 851 O O . LEU A 1 106 ? 2.023 21.875 13.414 1 44.34 106 LEU A O 1
ATOM 855 N N . PRO A 1 107 ? 1.242 23.016 11.617 1 41.81 107 PRO A N 1
ATOM 856 C CA . PRO A 1 107 ? 1.676 24.25 12.273 1 41.81 107 PRO A CA 1
ATOM 857 C C . PRO A 1 107 ? 0.993 24.469 13.617 1 41.81 107 PRO A C 1
ATOM 8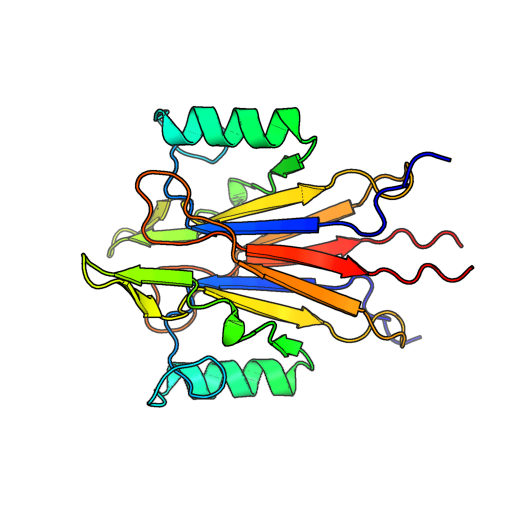59 O O . PRO A 1 107 ? -0.172 24.094 13.797 1 41.81 107 PRO A O 1
ATOM 862 N N . ARG A 1 108 ? 1.822 24.5 14.664 1 37.22 108 ARG A N 1
ATOM 863 C CA . ARG A 1 108 ? 1.29 25.156 15.852 1 37.22 108 ARG A CA 1
ATOM 864 C C . ARG A 1 108 ? 0.803 26.562 15.523 1 37.22 108 ARG A C 1
ATOM 866 O O . ARG A 1 108 ? 1.351 27.234 14.641 1 37.22 108 ARG A O 1
ATOM 873 N N . MET B 1 1 ? -1.253 13.18 30.094 1 31.48 1 MET B N 1
ATOM 874 C CA . MET B 1 1 ? -1.497 13.57 28.703 1 31.48 1 MET B CA 1
ATOM 875 C C . MET B 1 1 ? -1.304 12.383 27.766 1 31.48 1 MET B C 1
ATOM 877 O O . MET B 1 1 ? -0.224 11.789 27.719 1 31.48 1 MET B O 1
ATOM 881 N N . LEU B 1 2 ? -2.309 11.672 27.5 1 37.69 2 LEU B N 1
ATOM 882 C CA . LEU B 1 2 ? -2.229 10.414 26.766 1 37.69 2 LEU B CA 1
ATOM 883 C C . LEU B 1 2 ? -1.509 10.609 25.422 1 37.69 2 LEU B C 1
ATOM 885 O O . LEU B 1 2 ? -1.582 11.68 24.828 1 37.69 2 LEU B O 1
ATOM 889 N N . PRO B 1 3 ? -0.538 9.859 25.297 1 45.09 3 PRO B N 1
ATOM 890 C CA . PRO B 1 3 ? 0.206 10.055 24.047 1 45.09 3 PRO B CA 1
ATOM 891 C C . PRO B 1 3 ? -0.704 10.141 22.812 1 45.09 3 PRO B C 1
ATOM 893 O O . PRO B 1 3 ? -1.703 9.422 22.734 1 45.09 3 PRO B O 1
ATOM 896 N N . THR B 1 4 ? -1.257 11.258 22.469 1 49.53 4 THR B N 1
ATOM 897 C CA . THR B 1 4 ? -2.023 11.5 21.25 1 49.53 4 THR B CA 1
ATOM 898 C C . THR B 1 4 ? -1.335 10.867 20.047 1 49.53 4 THR B C 1
ATOM 900 O O . THR B 1 4 ? -0.123 11.008 19.859 1 49.53 4 THR B O 1
ATOM 903 N N . PRO B 1 5 ? -1.985 9.859 19.578 1 53.84 5 PRO B N 1
ATOM 904 C CA . PRO B 1 5 ? -1.317 9.273 18.422 1 53.84 5 PRO B CA 1
ATOM 905 C C . PRO B 1 5 ? -0.736 10.328 17.484 1 53.84 5 PRO B C 1
ATOM 907 O O . PRO B 1 5 ? -1.345 11.383 17.281 1 53.84 5 PRO B O 1
ATOM 910 N N . GLN B 1 6 ? 0.565 10.336 17.25 1 61.28 6 GLN B N 1
ATOM 911 C CA . GLN B 1 6 ? 1.328 11.461 16.719 1 61.28 6 GLN B CA 1
ATOM 912 C C . GLN B 1 6 ? 1.078 11.625 15.219 1 61.28 6 GLN B C 1
ATOM 914 O O . GLN B 1 6 ? 1.073 12.75 14.703 1 61.28 6 GLN B O 1
ATOM 919 N N . CYS B 1 7 ? 0.776 10.406 14.445 1 73.31 7 CYS B N 1
ATOM 920 C CA . CYS B 1 7 ? 0.626 10.633 13.016 1 73.31 7 CYS B CA 1
ATOM 921 C C . CYS B 1 7 ? -0.342 9.625 12.398 1 73.31 7 CYS B C 1
ATOM 923 O O . CYS B 1 7 ? -0.479 8.508 12.906 1 73.31 7 CYS B O 1
ATOM 925 N N . PRO B 1 8 ? -1.22 10.133 11.523 1 83.25 8 PRO B N 1
ATOM 926 C CA . PRO B 1 8 ? -2.002 9.141 10.773 1 83.25 8 PRO B CA 1
ATOM 927 C C . PRO B 1 8 ? -1.139 8.023 10.195 1 83.25 8 PRO B C 1
ATOM 929 O O . PRO B 1 8 ? 0.008 8.266 9.805 1 83.25 8 PRO B O 1
ATOM 932 N N . THR B 1 9 ? -1.685 6.809 10.266 1 90.31 9 THR B N 1
ATOM 933 C CA . THR B 1 9 ? -0.982 5.656 9.719 1 90.31 9 THR B CA 1
ATOM 934 C C . THR B 1 9 ? -1.824 4.973 8.641 1 90.31 9 THR B C 1
ATOM 936 O O . THR B 1 9 ? -3.035 4.809 8.805 1 90.31 9 THR B O 1
ATOM 939 N N . VAL B 1 10 ? -1.211 4.578 7.59 1 92.69 10 VAL B N 1
ATOM 940 C CA . VAL B 1 10 ? -1.814 3.805 6.508 1 92.69 10 VAL B CA 1
ATOM 941 C C . VAL B 1 10 ? -1.187 2.414 6.457 1 92.69 10 VAL B C 1
ATOM 943 O O . VAL B 1 10 ? 0.039 2.281 6.414 1 92.69 10 VAL B O 1
ATOM 946 N N . TYR B 1 11 ? -1.991 1.381 6.508 1 94 11 TYR B N 1
ATOM 947 C CA . TYR B 1 11 ? -1.55 0 6.348 1 94 11 TYR B CA 1
ATOM 948 C C . TYR B 1 11 ? -1.898 -0.526 4.961 1 94 11 TYR B C 1
ATOM 950 O O . TYR B 1 11 ? -3.061 -0.487 4.551 1 94 11 TYR B O 1
ATOM 958 N N . VAL B 1 12 ? -0.885 -0.961 4.309 1 94.94 12 VAL B N 1
ATOM 959 C CA . VAL B 1 12 ? -1.124 -1.394 2.938 1 94.94 12 VAL B CA 1
ATOM 960 C C . VAL B 1 12 ? -0.375 -2.697 2.668 1 94.94 12 VAL B C 1
ATOM 962 O O . VAL B 1 12 ? 0.669 -2.955 3.27 1 94.94 12 VAL B O 1
ATOM 965 N N . GLY B 1 13 ? -0.931 -3.473 1.664 1 92.31 13 GLY B N 1
ATOM 966 C CA . GLY B 1 13 ? -0.228 -4.668 1.229 1 92.31 13 GLY B CA 1
ATOM 967 C C . GLY B 1 13 ? -1.139 -5.691 0.578 1 92.31 13 GLY B C 1
ATOM 968 O O . GLY B 1 13 ? -2.354 -5.492 0.503 1 92.31 13 GLY B O 1
ATOM 969 N N . ASP B 1 14 ? -0.493 -6.66 0.04 1 91.06 14 ASP B N 1
ATOM 970 C CA . ASP B 1 14 ? -1.205 -7.844 -0.434 1 91.06 14 ASP B CA 1
ATOM 971 C C . ASP B 1 14 ? -1.526 -8.789 0.72 1 91.06 14 ASP B C 1
ATOM 973 O O . ASP B 1 14 ? -0.663 -9.547 1.168 1 91.06 14 ASP B O 1
ATOM 977 N N . PHE B 1 15 ? -2.676 -8.82 1.21 1 91.81 15 PHE B N 1
ATOM 978 C CA . PHE B 1 15 ? -3.059 -9.602 2.381 1 91.81 15 PHE B CA 1
ATOM 979 C C . PHE B 1 15 ? -3.566 -10.977 1.972 1 91.81 15 PHE B C 1
ATOM 981 O O . PHE B 1 15 ? -3.639 -11.891 2.797 1 91.81 15 PHE B O 1
ATOM 988 N N . ASN B 1 16 ? -3.969 -11.109 0.757 1 89.81 16 ASN B N 1
ATOM 989 C CA . ASN B 1 16 ? -4.535 -12.352 0.249 1 89.81 16 ASN B CA 1
ATOM 990 C C . ASN B 1 16 ? -5.629 -12.891 1.172 1 89.81 16 ASN B C 1
ATOM 992 O O . ASN B 1 16 ? -5.656 -14.086 1.477 1 89.81 16 ASN B O 1
ATOM 996 N N . SER B 1 17 ? -6.391 -12.047 1.667 1 93.5 17 SER B N 1
ATOM 997 C CA . SER B 1 17 ? -7.52 -12.344 2.545 1 93.5 17 SER B CA 1
ATOM 998 C C . SER B 1 17 ? -8.852 -12.117 1.835 1 93.5 17 SER B C 1
ATOM 1000 O O . SER B 1 17 ? -9.031 -11.102 1.162 1 93.5 17 SER B O 1
ATOM 1002 N N . HIS B 1 18 ? -9.688 -13.078 2.02 1 95.31 18 HIS B N 1
ATOM 1003 C CA . HIS B 1 18 ? -10.977 -12.961 1.341 1 95.31 18 HIS B CA 1
ATOM 1004 C C . HIS B 1 18 ? -12.078 -12.555 2.314 1 95.31 18 HIS B C 1
ATOM 1006 O O . HIS B 1 18 ? -12.195 -13.133 3.396 1 95.31 18 HIS B O 1
ATOM 1012 N N . SER B 1 19 ? -12.883 -11.539 1.925 1 97.06 19 SER B N 1
ATOM 1013 C CA . SER B 1 19 ? -14.023 -11.062 2.699 1 97.06 19 SER B CA 1
ATOM 1014 C C . SER B 1 19 ? -15.062 -10.398 1.802 1 97.06 19 SER B C 1
ATOM 1016 O O . SER B 1 19 ? -14.711 -9.742 0.818 1 97.06 19 SER B O 1
ATOM 1018 N N . THR B 1 20 ? -16.266 -10.508 2.189 1 96.69 20 THR B N 1
ATOM 1019 C CA . THR B 1 20 ? -17.328 -9.812 1.463 1 96.69 20 THR B CA 1
ATOM 1020 C C . THR B 1 20 ? -17.219 -8.305 1.661 1 96.69 20 THR B C 1
ATOM 1022 O O . THR B 1 20 ? -17.75 -7.531 0.861 1 96.69 20 THR B O 1
ATOM 1025 N N . ASN B 1 21 ? -16.516 -7.93 2.668 1 96.06 21 ASN B N 1
ATOM 1026 C CA . ASN B 1 21 ? -16.344 -6.512 2.959 1 96.06 21 ASN B CA 1
ATOM 1027 C C . ASN B 1 21 ? -15.523 -5.812 1.875 1 96.06 21 ASN B C 1
ATOM 1029 O O . ASN B 1 21 ? -15.555 -4.59 1.757 1 96.06 21 ASN B O 1
ATOM 1033 N N . TRP B 1 22 ? -14.766 -6.629 1.199 1 97.06 22 TRP B N 1
ATOM 1034 C CA . TRP B 1 22 ? -14.016 -6.02 0.11 1 97.06 22 TRP B CA 1
ATOM 1035 C C . TRP B 1 22 ? -14.148 -6.84 -1.17 1 97.06 22 TRP B C 1
ATOM 1037 O O . TRP B 1 22 ? -13.156 -7.078 -1.868 1 97.06 22 TRP B O 1
ATOM 1047 N N . GLY B 1 23 ? -15.273 -7.297 -1.448 1 95.06 23 GLY B N 1
ATOM 1048 C CA . GLY B 1 23 ? -15.703 -7.637 -2.795 1 95.06 23 GLY B CA 1
ATOM 1049 C C . GLY B 1 23 ? -15.688 -9.133 -3.062 1 95.06 23 GLY B C 1
ATOM 1050 O O . GLY B 1 23 ? -16.094 -9.578 -4.137 1 95.06 23 GLY B O 1
ATOM 1051 N N . TYR B 1 24 ? -15.227 -9.93 -2.16 1 95.88 24 TYR B N 1
ATOM 1052 C CA . TYR B 1 24 ? -15.281 -11.367 -2.385 1 95.88 24 TYR B CA 1
ATOM 1053 C C . TYR B 1 24 ? -16.672 -11.914 -2.094 1 95.88 24 TYR B C 1
ATOM 1055 O O . TYR B 1 24 ? -17.453 -11.297 -1.358 1 95.88 24 TYR B O 1
ATOM 1063 N N . THR B 1 25 ? -16.906 -13.086 -2.721 1 95.19 25 THR B N 1
ATOM 1064 C CA . THR B 1 25 ? -18.219 -13.703 -2.525 1 95.19 25 THR B CA 1
ATOM 1065 C C . THR B 1 25 ? -18.219 -14.57 -1.268 1 95.19 25 THR B C 1
ATOM 1067 O O . THR B 1 25 ? -19.281 -14.906 -0.748 1 95.19 25 THR B O 1
ATOM 1070 N N . THR B 1 26 ? -17.016 -14.922 -0.824 1 95.44 26 THR B N 1
ATOM 1071 C CA . THR B 1 26 ? -16.875 -15.766 0.36 1 95.44 26 THR B CA 1
ATOM 1072 C C . THR B 1 26 ? -15.867 -15.164 1.336 1 95.44 26 THR B C 1
ATOM 1074 O O . THR B 1 26 ? -15.078 -14.305 0.962 1 95.44 26 THR B O 1
ATOM 1077 N N . GLU B 1 27 ? -16.062 -15.695 2.598 1 95.62 27 GLU B N 1
ATOM 1078 C CA . GLU B 1 27 ? -15.102 -15.336 3.639 1 95.62 27 GLU B CA 1
ATOM 1079 C C . GLU B 1 27 ? -14.094 -16.453 3.875 1 95.62 27 GLU B C 1
ATOM 1081 O O . GLU B 1 27 ? -14.438 -17.641 3.766 1 95.62 27 GLU B O 1
ATOM 1086 N N . ASN B 1 28 ? -12.844 -16.062 4.078 1 94.81 28 ASN B N 1
ATOM 1087 C CA . ASN B 1 28 ? -11.922 -17.031 4.664 1 94.81 28 ASN B CA 1
ATOM 1088 C C . ASN B 1 28 ? -11.445 -16.578 6.043 1 94.81 28 ASN B C 1
ATOM 1090 O O . ASN B 1 28 ? -11.773 -15.484 6.492 1 94.81 28 ASN B O 1
ATOM 1094 N N . GLU B 1 29 ? -10.82 -17.484 6.754 1 93.88 29 GLU B N 1
ATOM 1095 C CA . GLU B 1 29 ? -10.383 -17.203 8.117 1 93.88 29 GLU B CA 1
ATOM 1096 C C . GLU B 1 29 ? -9.492 -15.977 8.172 1 93.88 29 GLU B C 1
ATOM 1098 O O . GLU B 1 29 ? -9.617 -15.148 9.078 1 93.88 29 GLU B O 1
ATOM 1103 N N . ASP B 1 30 ? -8.641 -15.852 7.238 1 93.12 30 ASP B N 1
ATOM 1104 C CA . ASP B 1 30 ? -7.727 -14.719 7.199 1 93.12 30 ASP B CA 1
ATOM 1105 C C . ASP B 1 30 ? -8.484 -13.406 7.023 1 93.12 30 ASP B C 1
ATOM 1107 O O . ASP B 1 30 ? -8.141 -12.398 7.645 1 93.12 30 ASP B O 1
ATOM 1111 N N . GLY B 1 31 ? -9.461 -13.414 6.184 1 95.12 31 GLY B N 1
ATOM 1112 C CA . GLY B 1 31 ? -10.289 -12.234 5.996 1 95.12 31 GLY B CA 1
ATOM 1113 C C . GLY B 1 31 ? -11.023 -11.812 7.258 1 95.12 31 GLY B C 1
ATOM 1114 O O . GLY B 1 31 ? -11.07 -10.633 7.59 1 95.12 31 GLY B O 1
ATOM 1115 N N . GLU B 1 32 ? -11.531 -12.812 7.938 1 95.75 32 GLU B N 1
ATOM 1116 C CA . GLU B 1 32 ? -12.234 -12.531 9.188 1 95.75 32 GLU B CA 1
ATOM 1117 C C . GLU B 1 32 ? -11.289 -11.93 10.227 1 95.75 32 GLU B C 1
ATOM 1119 O O . GLU B 1 32 ? -11.641 -10.961 10.898 1 95.75 32 GLU B O 1
ATOM 1124 N N . ARG B 1 33 ? -10.18 -12.461 10.297 1 93.44 33 ARG B N 1
ATOM 1125 C CA . ARG B 1 33 ? -9.195 -11.984 11.258 1 93.44 33 ARG B CA 1
ATOM 1126 C C . ARG B 1 33 ? -8.734 -10.57 10.914 1 93.44 33 ARG B C 1
ATOM 1128 O O . ARG B 1 33 ? -8.586 -9.727 11.797 1 93.44 33 ARG B O 1
ATOM 1135 N N . LEU B 1 34 ? -8.508 -10.43 9.656 1 94.12 34 LEU B N 1
ATOM 1136 C CA . LEU B 1 34 ? -8.047 -9.117 9.203 1 94.12 34 LEU B CA 1
ATOM 1137 C C . LEU B 1 34 ? -9.094 -8.047 9.477 1 94.12 34 LEU B C 1
ATOM 1139 O O . LEU B 1 34 ? -8.766 -6.957 9.945 1 94.12 34 LEU B O 1
ATOM 1143 N N . PHE B 1 35 ? -10.32 -8.352 9.227 1 95.75 35 PHE B N 1
ATOM 1144 C CA . PHE B 1 35 ? -11.391 -7.391 9.461 1 95.75 35 PHE B CA 1
ATOM 1145 C C . PHE B 1 35 ? -11.539 -7.102 10.953 1 95.75 35 PHE B C 1
ATOM 1147 O O . PHE B 1 35 ? -11.727 -5.949 11.352 1 95.75 35 PHE B O 1
ATOM 1154 N N . SER B 1 36 ? -11.477 -8.094 11.719 1 95 36 SER B N 1
ATOM 1155 C CA . SER B 1 36 ? -11.547 -7.926 13.164 1 95 36 SER B CA 1
ATOM 1156 C C . SER B 1 36 ? -10.391 -7.066 13.672 1 95 36 SER B C 1
ATOM 1158 O O . SER B 1 36 ? -10.594 -6.188 14.516 1 95 36 SER B O 1
ATOM 1160 N N . TRP B 1 37 ? -9.203 -7.398 13.188 1 93.12 37 TRP B N 1
ATOM 1161 C CA . TRP B 1 37 ? -8.031 -6.609 13.555 1 93.12 37 TRP B CA 1
ATOM 1162 C C . TRP B 1 37 ? -8.234 -5.137 13.211 1 93.12 37 TRP B C 1
ATOM 1164 O O . TRP B 1 37 ? -7.953 -4.258 14.023 1 93.12 37 TRP B O 1
ATOM 1174 N N . ALA B 1 38 ? -8.703 -4.816 12.039 1 94.12 38 ALA B N 1
ATOM 1175 C CA . ALA B 1 38 ? -8.938 -3.443 11.602 1 94.12 38 ALA B CA 1
ATOM 1176 C C . ALA B 1 38 ? -9.961 -2.75 12.5 1 94.12 38 ALA B C 1
ATOM 1178 O O . ALA B 1 38 ? -9.773 -1.589 12.875 1 94.12 38 ALA B O 1
ATOM 1179 N N . THR B 1 39 ? -10.977 -3.48 12.828 1 93.31 39 THR B N 1
ATOM 1180 C CA . THR B 1 39 ? -12.047 -2.934 13.656 1 93.31 39 THR B CA 1
ATOM 1181 C C . THR B 1 39 ? -11.539 -2.637 15.062 1 93.31 39 THR B C 1
ATOM 1183 O O . THR B 1 39 ? -11.766 -1.548 15.602 1 93.31 39 THR B O 1
ATOM 1186 N N . LEU B 1 40 ? -10.852 -3.557 15.578 1 92.12 40 LEU B N 1
ATOM 1187 C CA . LEU B 1 40 ? -10.32 -3.424 16.938 1 92.12 40 LEU B CA 1
ATOM 1188 C C . LEU B 1 40 ? -9.352 -2.248 17.031 1 92.12 40 LEU B C 1
ATOM 1190 O O . LEU B 1 40 ? -9.297 -1.564 18.047 1 92.12 40 LEU B O 1
ATOM 1194 N N . ASN B 1 41 ? -8.625 -1.972 15.992 1 89.44 41 ASN B N 1
ATOM 1195 C CA . ASN B 1 41 ? -7.621 -0.911 15.977 1 89.44 41 ASN B CA 1
ATOM 1196 C C . ASN B 1 41 ? -8.188 0.387 15.406 1 89.44 41 ASN B C 1
ATOM 1198 O O . ASN B 1 41 ? -7.438 1.334 15.156 1 89.44 41 ASN B O 1
ATOM 1202 N N . ARG B 1 42 ? -9.469 0.457 15.133 1 88.38 42 ARG B N 1
ATOM 1203 C CA . ARG B 1 42 ? -10.18 1.64 14.656 1 88.38 42 ARG B CA 1
ATOM 1204 C C . ARG B 1 42 ? -9.609 2.119 13.328 1 88.38 42 ARG B C 1
ATOM 1206 O O . ARG B 1 42 ? -9.367 3.314 13.141 1 88.38 42 ARG B O 1
ATOM 1213 N N . LEU B 1 43 ? -9.367 1.104 12.461 1 92.69 43 LEU B N 1
ATOM 1214 C CA . LEU B 1 43 ? -8.883 1.405 11.117 1 92.69 43 LEU B CA 1
ATOM 1215 C C . LEU B 1 43 ? -10.031 1.385 10.109 1 92.69 43 LEU B C 1
ATOM 1217 O O . LEU B 1 43 ? -10.938 0.554 10.211 1 92.69 43 LEU B O 1
ATOM 1221 N N . HIS B 1 44 ? -9.945 2.289 9.219 1 93.88 44 HIS B N 1
ATOM 1222 C CA . HIS B 1 44 ? -10.938 2.361 8.156 1 93.88 44 HIS B CA 1
ATOM 1223 C C . HIS B 1 44 ? -10.422 1.704 6.875 1 93.88 44 HIS B C 1
ATOM 1225 O O . HIS B 1 44 ? -9.312 2.006 6.422 1 93.88 44 HIS B O 1
ATOM 1231 N N . LEU B 1 45 ? -11.18 0.769 6.383 1 96.12 45 LEU B N 1
ATOM 1232 C CA . LEU B 1 45 ? -10.867 0.115 5.117 1 96.12 45 LEU B CA 1
ATOM 1233 C C . LEU B 1 45 ? -11.203 1.02 3.938 1 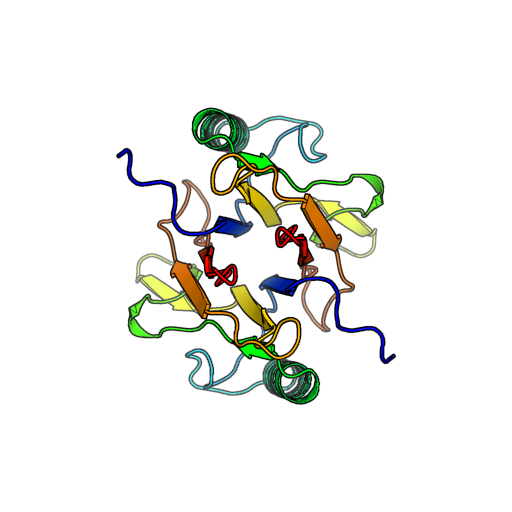96.12 45 LEU B C 1
ATOM 1235 O O . LEU B 1 45 ? -12.336 1.491 3.814 1 96.12 45 LEU B O 1
ATOM 1239 N N . LEU B 1 46 ? -10.227 1.266 3.09 1 95 46 LEU B N 1
ATOM 1240 C CA . LEU B 1 46 ? -10.461 2.012 1.858 1 95 46 LEU B CA 1
ATOM 1241 C C . LEU B 1 46 ? -10.828 1.07 0.715 1 95 46 LEU B C 1
ATOM 1243 O O . LEU B 1 46 ? -9.945 0.547 0.03 1 95 46 LEU B O 1
ATOM 1247 N N . TYR B 1 47 ? -12.094 0.85 0.562 1 95.88 47 TYR B N 1
ATOM 1248 C CA . TYR B 1 47 ? -12.594 -0.034 -0.484 1 95.88 47 TYR B CA 1
ATOM 1249 C C . TYR B 1 47 ? -13.812 0.567 -1.168 1 95.88 47 TYR B C 1
ATOM 1251 O O . TYR B 1 47 ? -14.742 1.026 -0.5 1 95.88 47 TYR B O 1
ATOM 1259 N N . ASP B 1 48 ? -13.734 0.664 -2.422 1 95.56 48 ASP B N 1
ATOM 1260 C CA . ASP B 1 48 ? -14.828 1.104 -3.275 1 95.56 48 ASP B CA 1
ATOM 1261 C C . ASP B 1 48 ? -15.07 0.117 -4.414 1 95.56 48 ASP B C 1
ATOM 1263 O O . ASP B 1 48 ? -14.266 0.029 -5.348 1 95.56 48 ASP B O 1
ATOM 1267 N N . ALA B 1 49 ? -16.172 -0.612 -4.398 1 93.88 49 ALA B N 1
ATOM 1268 C CA . ALA B 1 49 ? -16.484 -1.651 -5.375 1 93.88 49 ALA B CA 1
ATOM 1269 C C . ALA B 1 49 ? -16.562 -1.074 -6.785 1 93.88 49 ALA B C 1
ATOM 1271 O O . ALA B 1 49 ? -16.312 -1.783 -7.766 1 93.88 49 ALA B O 1
ATOM 1272 N N . LYS B 1 50 ? -16.812 0.169 -6.867 1 95.06 50 LYS B N 1
ATOM 1273 C CA . LYS B 1 50 ? -16.984 0.805 -8.172 1 95.06 50 LYS B CA 1
ATOM 1274 C C . LYS B 1 50 ? -15.648 0.898 -8.906 1 95.06 50 LYS B C 1
ATOM 1276 O O . LYS B 1 50 ? -15.617 1.084 -10.125 1 95.06 50 LYS B O 1
ATOM 1281 N N . GLN B 1 51 ? -14.594 0.769 -8.18 1 94.75 51 GLN B N 1
ATOM 1282 C CA . GLN B 1 51 ? -13.273 0.951 -8.789 1 94.75 51 GLN B CA 1
ATOM 1283 C C . GLN B 1 51 ? -12.727 -0.369 -9.32 1 94.75 51 GLN B C 1
ATOM 1285 O O . GLN B 1 51 ? -11.688 -0.394 -9.977 1 94.75 51 GLN B O 1
ATOM 1290 N N . GLY B 1 52 ? -13.375 -1.465 -9.008 1 91.44 52 GLY B N 1
ATOM 1291 C CA . GLY B 1 52 ? -12.867 -2.764 -9.414 1 91.44 52 GLY B CA 1
ATOM 1292 C C . GLY B 1 52 ? -11.828 -3.324 -8.453 1 91.44 52 GLY B C 1
ATOM 1293 O O . GLY B 1 52 ? -11.742 -2.885 -7.309 1 91.44 52 GLY B O 1
ATOM 1294 N N . GLY B 1 53 ? -11.07 -4.355 -8.883 1 93 53 GLY B N 1
ATOM 1295 C CA . GLY B 1 53 ? -10.109 -5.031 -8.023 1 93 53 GLY B CA 1
ATOM 1296 C C . GLY B 1 53 ? -8.68 -4.562 -8.242 1 93 53 GLY B C 1
ATOM 1297 O O . GLY B 1 53 ? -8.398 -3.85 -9.211 1 93 53 GLY B O 1
ATOM 1298 N N . THR B 1 54 ? -7.867 -4.898 -7.348 1 93.81 54 THR B N 1
ATOM 1299 C CA . THR B 1 54 ? -6.469 -4.488 -7.41 1 93.81 54 THR B CA 1
ATOM 1300 C C . THR B 1 54 ? -5.629 -5.535 -8.133 1 93.81 54 THR B C 1
ATOM 1302 O O . THR B 1 54 ? -4.449 -5.309 -8.414 1 93.81 54 THR B O 1
ATOM 1305 N N . PHE B 1 55 ? -6.207 -6.637 -8.367 1 92.38 55 PHE B N 1
ATOM 1306 C CA . PHE B 1 55 ? -5.559 -7.715 -9.102 1 92.38 55 PHE B CA 1
ATOM 1307 C C . PHE B 1 55 ? -6.449 -8.211 -10.234 1 92.38 55 PHE B C 1
ATOM 1309 O O . PHE B 1 55 ? -7.609 -8.562 -10.008 1 92.38 55 PHE B O 1
ATOM 1316 N N . VAL B 1 56 ? -5.93 -8.242 -11.391 1 87.94 56 VAL B N 1
ATOM 1317 C CA . VAL B 1 56 ? -6.73 -8.656 -12.539 1 87.94 56 VAL B CA 1
ATOM 1318 C C . VAL B 1 56 ? -6.113 -9.891 -13.188 1 87.94 56 VAL B C 1
ATOM 1320 O O . VAL B 1 56 ? -4.938 -9.883 -13.562 1 87.94 56 VAL B O 1
ATOM 1323 N N . PHE B 1 57 ? -6.953 -10.938 -13.156 1 80.31 57 PHE B N 1
ATOM 1324 C CA . PHE B 1 57 ? -6.477 -12.188 -13.734 1 80.31 57 PHE B CA 1
ATOM 1325 C C . PHE B 1 57 ? -7.039 -12.383 -15.133 1 80.31 57 PHE B C 1
ATOM 1327 O O . PHE B 1 57 ? -8.242 -12.234 -15.352 1 80.31 57 PHE B O 1
ATOM 1334 N N . GLY B 1 58 ? -6.172 -12.906 -15.945 1 70.94 58 GLY B N 1
ATOM 1335 C CA . GLY B 1 58 ? -6.508 -13.5 -17.234 1 70.94 58 GLY B CA 1
ATOM 1336 C C . GLY B 1 58 ? -7.141 -12.516 -18.203 1 70.94 58 GLY B C 1
ATOM 1337 O O . GLY B 1 58 ? -7.25 -11.32 -17.891 1 70.94 58 GLY B O 1
ATOM 1338 N N . ARG B 1 59 ? -7.531 -13.086 -19.328 1 65.06 59 ARG B N 1
ATOM 1339 C CA . ARG B 1 59 ? -8.117 -12.438 -20.5 1 65.06 59 ARG B CA 1
ATOM 1340 C C . ARG B 1 59 ? -9.531 -11.945 -20.203 1 65.06 59 ARG B C 1
ATOM 1342 O O . ARG B 1 59 ? -9.984 -10.945 -20.766 1 65.06 59 ARG B O 1
ATOM 1349 N N . TRP B 1 60 ? -10.07 -12.633 -19.172 1 65.75 60 TRP B N 1
ATOM 1350 C CA . TRP B 1 60 ? -11.477 -12.305 -18.969 1 65.75 60 TRP B CA 1
ATOM 1351 C C . TRP B 1 60 ? -11.625 -11.133 -18 1 65.75 60 TRP B C 1
ATOM 1353 O O . TRP B 1 60 ? -12.734 -10.641 -17.781 1 65.75 60 TRP B O 1
ATOM 1363 N N . GLY B 1 61 ? -10.617 -10.727 -17.391 1 72.56 61 GLY B N 1
ATOM 1364 C CA . GLY B 1 61 ? -10.648 -9.484 -16.625 1 72.56 61 GLY B CA 1
ATOM 1365 C C . GLY B 1 61 ? -11.195 -9.664 -15.227 1 72.56 61 GLY B C 1
ATOM 1366 O O . GLY B 1 61 ? -11.836 -8.758 -14.688 1 72.56 61 GLY B O 1
ATOM 1367 N N . ILE B 1 62 ? -11.234 -11.023 -14.773 1 83.81 62 ILE B N 1
ATOM 1368 C CA . ILE B 1 62 ? -11.703 -11.203 -13.406 1 83.81 62 ILE B CA 1
ATOM 1369 C C . ILE B 1 62 ? -10.75 -10.5 -12.438 1 83.81 62 ILE B C 1
ATOM 1371 O O . ILE B 1 62 ? -9.531 -10.695 -12.508 1 83.81 62 ILE B O 1
ATOM 1375 N N . ALA B 1 63 ? -11.445 -9.641 -11.609 1 90.94 63 ALA B N 1
ATOM 1376 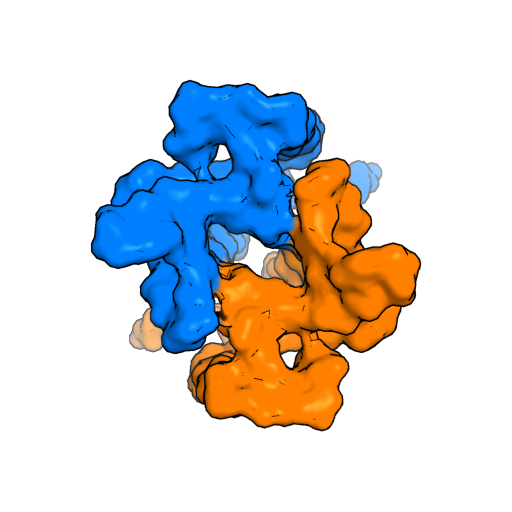C CA . ALA B 1 63 ? -10.633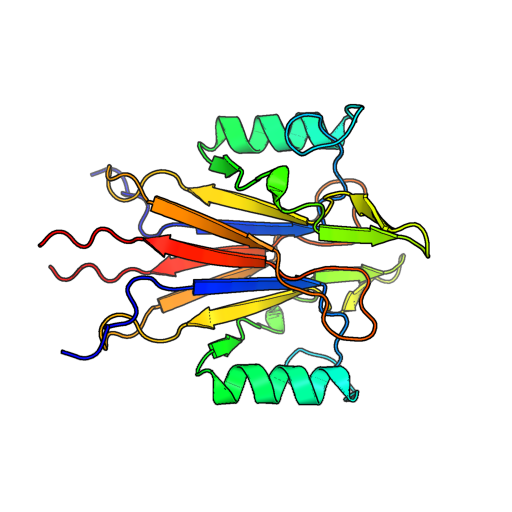 -8.828 -10.703 1 90.94 63 ALA B CA 1
ATOM 1377 C C . ALA B 1 63 ? -10.922 -9.18 -9.25 1 90.94 63 ALA B C 1
ATOM 1379 O O . ALA B 1 63 ? -12.07 -9.438 -8.883 1 90.94 63 ALA B O 1
ATOM 1380 N N . THR B 1 64 ? -9.906 -9.344 -8.477 1 93.44 64 THR B N 1
ATOM 1381 C CA . THR B 1 64 ? -10.008 -9.508 -7.031 1 93.44 64 THR B CA 1
ATOM 1382 C C . THR B 1 64 ? -9.25 -8.406 -6.305 1 93.44 64 THR B C 1
ATOM 1384 O O . THR B 1 64 ? -8.609 -7.562 -6.941 1 93.44 64 THR B O 1
ATOM 1387 N N . THR B 1 65 ? -9.43 -8.406 -4.977 1 94.25 65 THR B N 1
ATOM 1388 C CA . THR B 1 65 ? -8.844 -7.309 -4.215 1 94.25 65 THR B CA 1
ATOM 1389 C C . THR B 1 65 ? -7.934 -7.836 -3.115 1 94.25 65 THR B C 1
ATOM 1391 O O . THR B 1 65 ? -8.195 -7.633 -1.928 1 94.25 65 THR B O 1
ATOM 1394 N N . PRO B 1 66 ? -6.859 -8.414 -3.5 1 92.88 66 PRO B N 1
ATOM 1395 C CA . PRO B 1 66 ? -5.945 -8.891 -2.459 1 92.88 66 PRO B CA 1
ATOM 1396 C C . PRO B 1 66 ? -5.188 -7.75 -1.777 1 92.88 66 PRO B C 1
ATOM 1398 O O . PRO B 1 66 ? -4.758 -7.891 -0.628 1 92.88 66 PRO B O 1
ATOM 1401 N N . ASP B 1 67 ? -4.945 -6.656 -2.535 1 93.06 67 ASP B N 1
ATOM 1402 C CA . ASP B 1 67 ? -4.27 -5.477 -1.999 1 93.06 67 ASP B CA 1
ATOM 1403 C C . ASP B 1 67 ? -5.258 -4.562 -1.274 1 93.06 67 ASP B C 1
ATOM 1405 O O . ASP B 1 67 ? -6.191 -4.039 -1.886 1 93.06 67 ASP B O 1
ATOM 1409 N N . LEU B 1 68 ? -5.035 -4.438 0.022 1 95.38 68 LEU B N 1
ATOM 1410 C CA . LEU B 1 68 ? -5.957 -3.648 0.834 1 95.38 68 LEU B CA 1
ATOM 1411 C C . LEU B 1 68 ? -5.238 -2.467 1.479 1 95.38 68 LEU B C 1
ATOM 1413 O O . LEU B 1 68 ? -4.012 -2.477 1.613 1 95.38 68 LEU B O 1
ATOM 1417 N N . CYS B 1 69 ? -6.027 -1.476 1.79 1 95.94 69 CYS B N 1
ATOM 1418 C CA . CYS B 1 69 ? -5.562 -0.272 2.471 1 95.94 69 CYS B CA 1
ATOM 1419 C C . CYS B 1 69 ? -6.438 0.043 3.678 1 95.94 69 CYS B C 1
ATOM 1421 O O . CYS B 1 69 ? -7.66 0.153 3.553 1 95.94 69 CYS B O 1
ATOM 1423 N N . PHE B 1 70 ? -5.828 0.097 4.797 1 95.19 70 PHE B N 1
ATOM 1424 C CA . PHE B 1 70 ? -6.48 0.516 6.035 1 95.19 70 PHE B CA 1
ATOM 1425 C C . PHE B 1 70 ? -5.855 1.8 6.566 1 95.19 70 PHE B C 1
ATOM 1427 O O . PHE B 1 70 ? -4.633 1.967 6.523 1 95.19 70 PHE B O 1
ATOM 1434 N N . VAL B 1 71 ? -6.672 2.699 7.043 1 92.94 71 VAL B N 1
ATOM 1435 C CA . VAL B 1 71 ? -6.156 3.988 7.496 1 92.94 71 VAL B CA 1
ATOM 1436 C C . VAL B 1 71 ? -6.734 4.324 8.867 1 92.94 71 VAL B C 1
ATOM 1438 O O . VAL B 1 71 ? -7.875 3.965 9.172 1 92.94 71 VAL B O 1
ATOM 1441 N N . THR B 1 72 ? -5.879 5.051 9.641 1 89.5 72 THR B N 1
ATOM 1442 C CA . THR B 1 72 ? -6.406 5.582 10.891 1 89.5 72 THR B CA 1
ATOM 1443 C C . THR B 1 72 ? -7.484 6.629 10.625 1 89.5 72 THR B C 1
ATOM 1445 O O . THR B 1 72 ? -7.367 7.418 9.688 1 89.5 72 THR B O 1
ATOM 1448 N N . THR B 1 73 ? -8.5 6.602 11.414 1 77.56 73 THR B N 1
ATOM 1449 C CA . THR B 1 73 ? -9.664 7.445 11.156 1 77.56 73 THR B CA 1
ATOM 1450 C C . THR B 1 73 ? -9.555 8.758 11.922 1 77.56 73 THR B C 1
ATOM 1452 O O . THR B 1 73 ? -10.242 9.727 11.602 1 77.56 73 THR B O 1
ATOM 1455 N N . TYR B 1 74 ? -8.734 8.805 12.961 1 75.38 74 TYR B N 1
ATOM 1456 C CA . TYR B 1 74 ? -8.641 10.008 13.773 1 75.38 74 TYR B CA 1
ATOM 1457 C C . TYR B 1 74 ? -7.188 10.367 14.055 1 75.38 74 TYR B C 1
ATOM 1459 O O . TYR B 1 74 ? -6.328 9.484 14.133 1 75.38 74 TYR B O 1
ATOM 1467 N N . PHE B 1 75 ? -7.012 11.664 13.93 1 70.31 75 PHE B N 1
ATOM 1468 C CA . PHE B 1 75 ? -5.75 12.234 14.383 1 70.31 75 PHE B CA 1
ATOM 1469 C C . PHE B 1 75 ? -5.988 13.391 15.352 1 70.31 75 PHE B C 1
ATOM 1471 O O . PHE B 1 75 ? -6.664 14.359 15.008 1 70.31 75 PHE B O 1
ATOM 1478 N N . ARG B 1 76 ? -5.391 13.266 16.5 1 70.69 76 ARG B N 1
ATOM 1479 C CA . ARG B 1 76 ? -5.613 14.258 17.547 1 70.69 76 ARG B CA 1
ATOM 1480 C C . ARG B 1 76 ? -7.098 14.594 17.672 1 70.69 76 ARG B C 1
ATOM 1482 O O . ARG B 1 76 ? -7.48 15.766 17.672 1 70.69 76 ARG B O 1
ATOM 1489 N N . ASP B 1 77 ? -7.926 13.555 17.641 1 69.75 77 ASP B N 1
ATOM 1490 C CA . ASP B 1 77 ? -9.367 13.641 17.844 1 69.75 77 ASP B CA 1
ATOM 1491 C C . ASP B 1 77 ? -10.055 14.32 16.656 1 69.75 77 ASP B C 1
ATOM 1493 O O . ASP B 1 77 ? -11.18 14.805 16.781 1 69.75 77 ASP B O 1
ATOM 1497 N N . GLN B 1 78 ? -9.344 14.477 15.711 1 73 78 GLN B N 1
ATOM 1498 C CA . GLN B 1 78 ? -9.93 15 14.477 1 73 78 GLN B CA 1
ATOM 1499 C C . GLN B 1 78 ? -10.016 13.914 13.406 1 73 78 GLN B C 1
ATOM 1501 O O . GLN B 1 78 ? -9.086 13.125 13.242 1 73 78 GLN B O 1
ATOM 1506 N N . PRO B 1 79 ? -11.172 13.891 12.805 1 72.62 79 PRO B N 1
ATOM 1507 C CA . PRO B 1 79 ? -11.305 12.914 11.719 1 72.62 79 PRO B CA 1
ATOM 1508 C C . PRO B 1 79 ? -10.352 13.195 10.555 1 72.62 79 PRO B C 1
ATOM 1510 O O . PRO B 1 79 ? -10.094 14.352 10.234 1 72.62 79 PRO B O 1
ATOM 1513 N N . ILE B 1 80 ? -9.758 12.148 10.031 1 77.81 80 ILE B N 1
ATOM 1514 C CA . ILE B 1 80 ? -8.906 12.258 8.852 1 77.81 80 ILE B CA 1
ATOM 1515 C C . ILE B 1 80 ? -9.672 11.789 7.613 1 77.81 80 ILE B C 1
ATOM 1517 O O . ILE B 1 80 ? -10.234 10.695 7.605 1 77.81 80 ILE B O 1
ATOM 1521 N N . ARG B 1 81 ? -9.773 12.766 6.691 1 82.75 81 ARG B N 1
ATOM 1522 C CA . ARG B 1 81 ? -10.398 12.375 5.434 1 82.75 81 ARG B CA 1
ATOM 1523 C C . ARG B 1 81 ? -9.391 11.711 4.504 1 82.75 81 ARG B C 1
ATOM 1525 O O . ARG B 1 81 ? -8.328 12.273 4.223 1 82.75 81 ARG B O 1
ATOM 1532 N N . THR B 1 82 ? -9.719 10.516 4.176 1 88.56 82 THR B N 1
ATOM 1533 C CA . THR B 1 82 ? -8.836 9.781 3.27 1 88.56 82 THR B CA 1
ATOM 1534 C C . THR B 1 82 ? -9.625 9.203 2.1 1 88.56 82 THR B C 1
ATOM 1536 O O . THR B 1 82 ? -10.82 8.93 2.223 1 88.56 82 THR B O 1
ATOM 1539 N N . SER B 1 83 ? -9.023 9.148 0.973 1 91.06 83 SER B N 1
ATOM 1540 C CA . SER B 1 83 ? -9.586 8.5 -0.205 1 91.06 83 SER B CA 1
ATOM 1541 C C . SER B 1 83 ? -8.539 7.668 -0.934 1 91.06 83 SER B C 1
ATOM 1543 O O . SER B 1 83 ? -7.359 8.031 -0.965 1 91.06 83 SER B O 1
ATOM 1545 N N . GLY B 1 84 ? -8.961 6.523 -1.407 1 93.06 84 GLY B N 1
ATOM 1546 C CA . GLY B 1 84 ? -8.109 5.641 -2.193 1 93.06 84 GLY B CA 1
ATOM 1547 C C . GLY B 1 84 ? -8.57 5.5 -3.633 1 93.06 84 GLY B C 1
ATOM 1548 O O . GLY B 1 84 ? -9.766 5.348 -3.896 1 93.06 84 GLY B O 1
ATOM 1549 N N . THR B 1 85 ? -7.66 5.551 -4.559 1 95.06 85 THR B N 1
ATOM 1550 C CA . THR B 1 85 ? -7.945 5.387 -5.98 1 95.06 85 THR B CA 1
ATOM 1551 C C . THR B 1 85 ? -7.09 4.273 -6.578 1 95.06 85 THR B C 1
ATOM 1553 O O . THR B 1 85 ? -5.859 4.312 -6.484 1 95.06 85 THR B O 1
ATOM 1556 N N . ILE B 1 86 ? -7.734 3.252 -7.117 1 95.19 86 ILE B N 1
ATOM 1557 C CA . ILE B 1 86 ? -7 2.215 -7.832 1 95.19 86 ILE B CA 1
ATOM 1558 C C . ILE B 1 86 ? -6.531 2.752 -9.18 1 95.19 86 ILE B C 1
ATOM 1560 O O . ILE B 1 86 ? -7.328 3.266 -9.969 1 95.19 86 ILE B O 1
ATOM 1564 N N . LEU B 1 87 ? -5.285 2.648 -9.398 1 93.5 87 LEU B N 1
ATOM 1565 C CA . LEU B 1 87 ? -4.699 3.168 -10.625 1 93.5 87 LEU B CA 1
ATOM 1566 C C . LEU B 1 87 ? -4.625 2.082 -11.695 1 93.5 87 LEU B C 1
ATOM 1568 O O . LEU B 1 87 ? -4.906 0.914 -11.414 1 93.5 87 LEU B O 1
ATOM 1572 N N . HIS B 1 88 ? -4.355 2.508 -12.867 1 86.94 88 HIS B N 1
ATOM 1573 C CA . HIS B 1 88 ? -4.152 1.543 -13.938 1 86.94 88 HIS B CA 1
ATOM 1574 C C . HIS B 1 88 ? -2.863 0.752 -13.734 1 86.94 88 HIS B C 1
ATOM 1576 O O . HIS B 1 88 ? -1.943 1.225 -13.062 1 86.94 88 HIS B O 1
ATOM 1582 N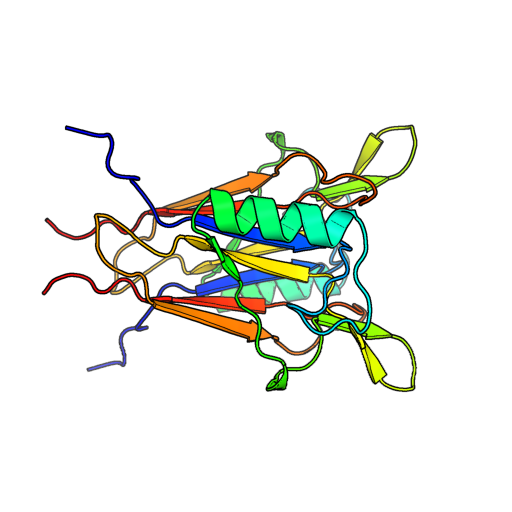 N . ASN B 1 89 ? -2.891 -0.403 -14.312 1 73.31 89 ASN B N 1
ATOM 1583 C CA . ASN B 1 89 ? -1.739 -1.286 -14.156 1 73.31 89 ASN B CA 1
ATOM 1584 C C . ASN B 1 89 ? -0.488 -0.694 -14.797 1 73.31 89 ASN B C 1
ATOM 1586 O O . ASN B 1 89 ? -0.569 -0.045 -15.844 1 73.31 89 ASN B O 1
ATOM 1590 N N . PHE B 1 90 ? 0.566 -0.736 -13.945 1 73.81 90 PHE B N 1
ATOM 1591 C CA . PHE B 1 90 ? 1.861 -0.591 -14.602 1 73.81 90 PHE B CA 1
ATOM 1592 C C . PHE B 1 90 ? 2.115 -1.746 -15.562 1 73.81 90 PHE B C 1
ATOM 1594 O O . PHE B 1 90 ? 1.514 -2.814 -15.43 1 73.81 90 PHE B O 1
ATOM 1601 N N . PRO B 1 91 ? 2.836 -1.518 -16.578 1 73.5 91 PRO B N 1
ATOM 1602 C CA . PRO B 1 91 ? 3.08 -2.605 -17.531 1 73.5 91 PRO B CA 1
ATOM 1603 C C . PRO B 1 91 ? 3.617 -3.867 -16.859 1 73.5 91 PRO B C 1
ATOM 1605 O O . PRO B 1 91 ? 4.395 -3.779 -15.914 1 73.5 91 PRO B O 1
ATOM 1608 N N . ARG B 1 92 ? 3.125 -5.07 -17.219 1 74.62 92 ARG B N 1
ATOM 1609 C CA . ARG B 1 92 ? 3.607 -6.41 -16.906 1 74.62 92 ARG B CA 1
ATOM 1610 C C . ARG B 1 92 ? 3.309 -6.77 -15.453 1 74.62 92 ARG B C 1
ATOM 1612 O O . ARG B 1 92 ? 4.094 -7.469 -14.805 1 74.62 92 ARG B O 1
ATOM 1619 N N . THR B 1 93 ? 2.496 -6.02 -14.82 1 76.38 93 THR B N 1
ATOM 1620 C CA . THR B 1 93 ? 2.037 -6.469 -13.508 1 76.38 93 THR B CA 1
ATOM 1621 C C . THR B 1 93 ? 0.534 -6.723 -13.523 1 76.38 93 THR B C 1
ATOM 1623 O O . THR B 1 93 ? -0.199 -6.109 -14.305 1 76.38 93 THR B O 1
ATOM 1626 N N . GLN B 1 94 ? 0.118 -7.734 -12.836 1 83.69 94 GLN B N 1
ATOM 1627 C CA . GLN B 1 94 ? -1.305 -8.023 -12.695 1 83.69 94 GLN B CA 1
ATOM 1628 C C . GLN B 1 94 ? -1.917 -7.223 -11.555 1 83.69 94 GLN B C 1
ATOM 1630 O O . GLN B 1 94 ? -3.139 -7.207 -11.383 1 83.69 94 GLN B O 1
ATOM 1635 N N . HIS B 1 95 ? -1.09 -6.523 -10.812 1 88.5 95 HIS B N 1
ATOM 1636 C CA . HIS B 1 95 ? -1.58 -5.691 -9.719 1 88.5 95 HIS B CA 1
ATOM 1637 C C . HIS B 1 95 ? -1.732 -4.238 -10.156 1 88.5 95 HIS B C 1
ATOM 1639 O O . HIS B 1 95 ? -0.932 -3.736 -10.945 1 88.5 95 HIS B O 1
ATOM 1645 N N . LYS B 1 96 ? -2.705 -3.646 -9.648 1 92.12 96 LYS B N 1
ATOM 1646 C CA . LYS B 1 96 ? -2.91 -2.215 -9.836 1 92.12 96 LYS B CA 1
ATOM 1647 C C . LYS B 1 96 ? -2.488 -1.429 -8.594 1 92.12 96 LYS B C 1
ATOM 1649 O O . LYS B 1 96 ? -2.928 -1.729 -7.484 1 92.12 96 LYS B O 1
ATOM 1654 N N . PRO B 1 97 ? -1.617 -0.451 -8.797 1 93.69 97 PRO B N 1
ATOM 1655 C CA . PRO B 1 97 ? -1.275 0.381 -7.641 1 93.69 97 PRO B CA 1
ATOM 1656 C C . PRO B 1 97 ? -2.457 1.205 -7.133 1 93.69 97 PRO B C 1
ATOM 1658 O O . PRO B 1 97 ? -3.457 1.354 -7.84 1 93.69 97 PRO B O 1
ATOM 1661 N N . VAL B 1 98 ? -2.352 1.647 -5.906 1 95.56 98 VAL B N 1
ATOM 1662 C CA . VAL B 1 98 ? -3.385 2.475 -5.285 1 95.56 98 VAL B CA 1
ATOM 1663 C C . VAL B 1 98 ? -2.783 3.807 -4.844 1 95.56 98 VAL B C 1
ATOM 1665 O O . VAL B 1 98 ? -1.683 3.844 -4.289 1 95.56 98 VAL B O 1
ATOM 1668 N N . ALA B 1 99 ? -3.467 4.906 -5.168 1 95.31 99 ALA B N 1
ATOM 1669 C CA . ALA B 1 99 ? -3.145 6.234 -4.652 1 95.31 99 ALA B CA 1
ATOM 1670 C C . ALA B 1 99 ? -4.035 6.598 -3.469 1 95.31 99 ALA B C 1
ATOM 1672 O O . ALA B 1 99 ? -5.262 6.508 -3.559 1 95.31 99 ALA B O 1
ATOM 1673 N N . ILE B 1 100 ? -3.43 6.969 -2.391 1 93.31 100 ILE B N 1
ATOM 1674 C CA . ILE B 1 100 ? -4.168 7.316 -1.181 1 93.31 100 ILE B CA 1
ATOM 1675 C C . ILE B 1 100 ? -3.961 8.789 -0.852 1 93.31 100 ILE B C 1
ATOM 1677 O O . ILE B 1 100 ? -2.838 9.219 -0.578 1 93.31 100 ILE B O 1
ATOM 1681 N N . ASP B 1 101 ? -5.02 9.531 -0.831 1 90.31 101 ASP B N 1
ATOM 1682 C CA . ASP B 1 101 ? -4.992 10.938 -0.444 1 90.31 101 ASP B CA 1
ATOM 1683 C C . ASP B 1 101 ? -5.309 11.102 1.041 1 90.31 101 ASP B C 1
ATOM 1685 O O . ASP B 1 101 ? -6.293 10.547 1.538 1 90.31 101 ASP B O 1
ATOM 1689 N N . ILE B 1 102 ? -4.496 11.797 1.689 1 83 102 ILE B N 1
ATOM 1690 C CA . ILE B 1 102 ? -4.68 12.023 3.119 1 83 102 ILE B CA 1
ATOM 1691 C C . ILE B 1 102 ? -5.016 13.492 3.365 1 83 102 ILE B C 1
ATOM 1693 O O . ILE B 1 102 ? -4.176 14.375 3.158 1 83 102 ILE B O 1
ATOM 1697 N N . GLY B 1 103 ? -6.336 13.711 3.584 1 75.19 103 GLY B N 1
ATOM 1698 C CA . GLY B 1 103 ? -6.797 15.062 3.855 1 75.19 103 GLY B CA 1
ATOM 1699 C C . GLY B 1 103 ? -6.438 15.547 5.246 1 75.19 103 GLY B C 1
ATOM 1700 O O . GLY B 1 103 ? -6.828 14.93 6.242 1 75.19 103 GLY B O 1
ATOM 1701 N N . LEU B 1 104 ? -5.371 16.188 5.418 1 58.53 104 LEU B N 1
ATOM 1702 C CA . LEU B 1 104 ? -5.027 16.734 6.723 1 58.53 104 LEU B CA 1
ATOM 1703 C C . LEU B 1 104 ? -5.707 18.094 6.934 1 58.53 104 LEU B C 1
ATOM 1705 O O . LEU B 1 104 ? -5.711 18.938 6.035 1 58.53 104 LEU B O 1
ATOM 1709 N N . HIS B 1 105 ? -7.004 18.016 7.441 1 50.66 105 HIS B N 1
ATOM 1710 C CA . HIS B 1 105 ? -7.543 19.312 7.809 1 50.66 105 HIS B CA 1
ATOM 1711 C C . HIS B 1 105 ? -6.574 20.078 8.695 1 50.66 105 HIS B C 1
ATOM 1713 O O . HIS B 1 105 ? -6.215 19.625 9.781 1 50.66 105 HIS B O 1
ATOM 1719 N N . LEU B 1 106 ? -5.598 20.656 8.172 1 43.97 106 LEU B N 1
ATOM 1720 C CA . LEU B 1 106 ? -4.867 21.594 9.031 1 43.97 106 LEU B CA 1
ATOM 1721 C C . LEU B 1 106 ? -5.809 22.641 9.617 1 43.97 106 LEU B C 1
ATOM 1723 O O . LEU B 1 106 ? -6.707 23.125 8.93 1 43.97 106 LEU B O 1
ATOM 1727 N N . PRO B 1 107 ? -5.984 22.5 10.953 1 41.12 107 PRO B N 1
ATOM 1728 C CA . PRO B 1 107 ? -6.711 23.641 11.5 1 41.12 107 PRO B CA 1
ATOM 1729 C C . PRO B 1 107 ? -6.223 24.984 10.93 1 41.12 107 PRO B C 1
ATOM 1731 O O . PRO B 1 107 ? -5.035 25.125 10.625 1 41.12 107 PRO B O 1
ATOM 1734 N N . ARG B 1 108 ? -7.188 25.672 10.328 1 36.91 108 ARG B N 1
ATOM 1735 C CA . ARG B 1 108 ? -6.902 27.109 10.172 1 36.91 108 ARG B CA 1
ATOM 1736 C C . ARG B 1 108 ? -6.555 27.75 11.508 1 36.91 108 ARG B C 1
ATOM 1738 O O . ARG B 1 108 ? -7.059 27.328 12.555 1 36.91 108 ARG B O 1
#

Secondary structure (DSSP, 8-state):
------S-EEEEEE-----GGGT-SS--HHHHHHHHHHHHTTEEE---GGG--SEEETTTTEEE--EEEEEESEETTEEPEEEEEEPPPPTT-SBPPEEEEEE-----/------S-EEEEEE-----GGGT-SS--HHHHHHHHHHHHTTEEE---GGG--SEEETTTTEEE--EEEEEESEETTEEPEEEEEEPPPPTT-SBPPEEEEEE-----

InterPro domains:
  IPR005135 Endonuclease/exonuclease/phosphatase [PF14529] (6-78)
  IPR036691 Endonuclease/exonuclease/phosphatase superfamily [G3DSA:3.60.10.10] (2-103)
  IPR036691 Endonuclease/exonuclease/phosphatase superfamily [SSF56219] (6-104)
  IPR052560 RNA-directed DNA polymerase, mobile element [PTHR36688] (8-106)

Foldseek 3Di:
DPPFPPDKDKDKDQQVFDDVVAPHPDGDPSNVVVVVVLVVQQKDKAHDPVQFEQFFDDPVGHHHHRMTMIIHQDGPNHGKDKHKHFADDDPPGRGTDIDMDIDDPPPD/DPPFPADKDKDKDQQVFDDVVAPHPDGDPSNVVVVVVLVVVQKDKAHDPVQFEQFFDDPVGHHHHRMTMIIHQDGPNHGKDKHKHFADDDPPGRGTDIDMDIDDPPPD

Nearest PDB structures (foldseek):
  1wdu-assembly2_B  TM=7.355E-01  e=6.700E-03  Bombyx mori
  7t3b-assembly1_A  TM=3.693E-01  e=9.047E+00  Homo sapiens
  1wdu-assembly2_B  TM=7.362E-01  e=5.734E-03  Bombyx mori
  7t3b-assembly1_A  TM=3.738E-01  e=9.298E+00  Homo sapiens

Solvent-accessible surface area (backbone atoms only — not comparable to full-atom values): 11939 Å² total; per-residue (Å²): 128,74,82,55,68,79,45,44,38,38,38,36,33,50,55,70,38,35,26,58,88,57,75,36,95,49,72,39,72,59,19,53,49,51,52,49,51,33,55,75,67,51,35,42,72,59,72,54,80,88,69,59,45,30,28,49,45,74,93,82,58,53,54,40,45,35,55,44,39,33,28,44,42,56,43,78,87,30,74,44,49,67,50,68,42,76,44,73,59,52,83,94,33,53,29,27,31,32,41,34,38,42,37,67,77,61,81,126,129,72,82,56,67,81,44,44,40,38,37,36,34,50,54,70,38,35,26,60,89,57,74,36,94,50,73,38,73,59,18,53,50,49,51,49,51,32,54,76,68,53,36,42,73,61,72,54,80,89,69,58,44,28,29,49,46,75,92,80,58,51,55,42,44,35,56,46,41,34,26,44,42,56,43,77,89,31,76,43,51,68,50,68,42,76,43,72,58,53,81,94,32,56,29,26,31,33,40,32,37,42,37,65,77,63,80,128

Sequence (216 aa):
MLPTPQCPTVYVGDFNSHSTNWGYTTENEDGERLFSWATLNRLHLLYDAKQGGTFVFGRWGIATTPDLCFVTTYFRDQPIRTSGTILHNFPRTQHKPVAIDIGLHLPRMLPTP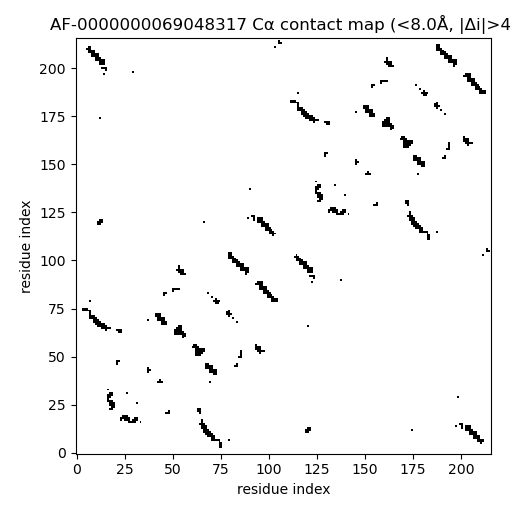QCPTVYVGDFNSHSTNWGYTTENEDGERLFSWATLNRLHLLYDAKQGGTFVFGRWGIATTPDLCFVTTYFRDQPIRTSGTILHNFPRTQHKPVAIDIGLHLPR